Protein AF-A2D7V0-F1 (afdb_monomer_lite)

Organism: Trichomonas vaginalis (strain ATCC PRA-98 / G3) (NCBI:txid412133)

pLDDT: mean 81.86, std 10.96, range [39.97, 95.06]

Sequence (325 aa):
MSNLHPNWDDIDSNSREQLIQMLRELEVPYFASATMKELKLILQNRLDPTNKDIQRQVRLIFTESRYKKRTSISIKTIRILLIISIAIIGFFTFNYITRPLPYCTGSEKTGTCRPCPQLAKCSAYKAKCVSGYYLSDLGCYPTRYKKIFALANRGAKFVHRRDGDCLEHKDLLTIENFNILFPDVNTSIYSEFPKFNIKISNGTIKSTKPQVTYVCQVINAMERNPNIVGPIAIIILTILAYTIWKTQHEKDKAIARDLAKLAHKILATADKQIYIYDMKVQLRAKYRSIDRIWKTIVKYIENDSHVIVGVMGARHDTYWKWNHE

Secondary structure (DSSP, 8-state):
-------SS-GGG--HHHHHHHHHHTTPPP-TT--HHHHHHHHHHHH-TT-HHHHHHHHHHHHHHHHHHHHSS-HHHHHHHHHHHHHHHHHHHHHHHHSPPPBP-SS--BTTBBPPPTTEEEETTEEEEPTTEEEETTEEEEGGGHHHHHHHHHHHHHHHHHHT--SS-----BHHHHHHH-TT--THHHHH-GGG-EEEETTEEEESS----HHHHHHHHHHH-HHHHHHHHHHHHHHHHHHHHHHHHHHHHHHHHHHHHHHHHHHHH-SS-EEHHHHHHHHHTT-TTHHHHHHHHHHHHHTSTTEEEEEETTTTEEEEEE---

Structure (mmCIF, N/CA/C/O backbone):
data_AF-A2D7V0-F1
#
_entry.id   AF-A2D7V0-F1
#
loop_
_atom_site.group_PDB
_atom_site.id
_atom_site.type_symbol
_atom_site.label_atom_id
_atom_site.label_alt_id
_atom_site.label_comp_id
_atom_site.label_asym_id
_atom_site.label_entity_id
_atom_site.label_seq_id
_atom_site.pdbx_PDB_ins_code
_atom_site.Cartn_x
_atom_site.Cartn_y
_atom_site.Cartn_z
_atom_site.occupancy
_atom_site.B_iso_or_equiv
_atom_site.auth_seq_id
_atom_site.auth_comp_id
_atom_site.auth_asym_id
_atom_site.auth_atom_id
_atom_site.pdbx_PDB_model_num
ATOM 1 N N . MET A 1 1 ? -18.706 35.524 -52.826 1.00 39.97 1 MET A N 1
ATOM 2 C CA . MET A 1 1 ? -18.014 34.266 -53.173 1.00 39.97 1 MET A CA 1
ATOM 3 C C . MET A 1 1 ? -16.854 34.629 -54.082 1.00 39.97 1 MET A C 1
ATOM 5 O O . MET A 1 1 ? -17.041 34.756 -55.281 1.00 39.97 1 MET A O 1
ATOM 9 N N . SER A 1 2 ? -15.705 34.951 -53.495 1.00 41.44 2 SER A N 1
ATOM 10 C CA . SER A 1 2 ? -14.474 35.271 -54.223 1.00 41.44 2 SER A CA 1
ATOM 11 C C . SER A 1 2 ? -13.738 33.976 -54.563 1.00 41.44 2 SER A C 1
ATOM 13 O O . SER A 1 2 ? -13.706 33.065 -53.737 1.00 41.44 2 SER A O 1
ATOM 15 N N . ASN A 1 3 ? -13.195 33.905 -55.778 1.00 50.31 3 ASN A N 1
ATOM 16 C CA . ASN A 1 3 ? -12.532 32.744 -56.374 1.00 50.31 3 ASN A CA 1
ATOM 17 C C . ASN A 1 3 ? -11.624 31.990 -55.388 1.00 50.31 3 ASN A C 1
ATOM 19 O O . ASN A 1 3 ? -10.598 32.500 -54.953 1.00 50.31 3 ASN A O 1
ATOM 23 N N . LEU A 1 4 ? -12.016 30.754 -55.072 1.00 59.25 4 LEU A N 1
ATOM 24 C CA . LEU A 1 4 ? -11.323 29.822 -54.175 1.00 59.25 4 LEU A CA 1
ATOM 25 C C . LEU A 1 4 ? -10.329 28.926 -54.927 1.00 59.25 4 LEU A C 1
ATOM 27 O O . LEU A 1 4 ? -9.975 27.856 -54.443 1.00 59.25 4 LEU A O 1
ATOM 31 N N . HIS A 1 5 ? -9.889 29.330 -56.119 1.00 74.88 5 HIS A N 1
ATOM 32 C CA . HIS A 1 5 ? -8.877 28.568 -56.837 1.00 74.88 5 HIS A CA 1
ATOM 33 C C . HIS A 1 5 ? -7.498 28.854 -56.232 1.00 74.88 5 HIS A C 1
ATOM 35 O O . HIS A 1 5 ? -7.119 30.024 -56.140 1.00 74.88 5 HIS A O 1
ATOM 41 N N . PRO A 1 6 ? -6.772 27.822 -55.770 1.00 79.75 6 PRO A N 1
ATOM 42 C CA . PRO A 1 6 ? -5.414 27.994 -55.285 1.00 79.75 6 PRO A CA 1
ATOM 43 C C . PRO A 1 6 ? -4.481 28.399 -56.430 1.00 79.75 6 PRO A C 1
ATOM 45 O O . PRO A 1 6 ? -4.558 27.853 -57.532 1.00 79.75 6 PRO A O 1
ATOM 48 N N . ASN A 1 7 ? -3.594 29.352 -56.161 1.00 85.25 7 ASN A N 1
ATOM 49 C CA . ASN A 1 7 ? -2.559 29.777 -57.091 1.00 85.25 7 ASN A CA 1
ATOM 50 C C . ASN A 1 7 ? -1.353 28.830 -56.986 1.00 85.25 7 ASN A C 1
ATOM 52 O O . ASN A 1 7 ? -0.630 28.856 -55.990 1.00 85.25 7 ASN A O 1
ATOM 56 N N . TRP A 1 8 ? -1.146 27.982 -57.993 1.00 83.12 8 TRP A N 1
ATOM 57 C CA . TRP A 1 8 ? -0.051 27.005 -58.006 1.00 83.12 8 TRP A CA 1
ATOM 58 C C . TRP A 1 8 ? 1.317 27.623 -58.308 1.00 83.12 8 TRP A C 1
ATOM 60 O O . TRP A 1 8 ? 2.326 27.069 -57.875 1.00 83.12 8 TRP A O 1
ATOM 70 N N . ASP A 1 9 ? 1.345 28.778 -58.977 1.00 81.62 9 ASP A N 1
ATOM 71 C CA . ASP A 1 9 ? 2.582 29.456 -59.377 1.00 81.62 9 ASP A CA 1
ATOM 72 C C . ASP A 1 9 ? 3.175 30.296 -58.237 1.00 81.62 9 ASP A C 1
ATOM 74 O O . ASP A 1 9 ? 4.389 30.472 -58.150 1.00 81.62 9 ASP A O 1
ATOM 78 N N . ASP A 1 10 ? 2.327 30.776 -57.321 1.00 84.88 10 ASP A N 1
ATOM 79 C CA . ASP A 1 10 ? 2.742 31.520 -56.132 1.00 84.88 10 ASP A CA 1
ATOM 80 C C . ASP A 1 10 ? 2.097 30.944 -54.864 1.00 84.88 10 ASP A C 1
ATOM 82 O O . ASP A 1 10 ? 1.053 31.400 -54.382 1.00 84.88 10 ASP A O 1
ATOM 86 N N . ILE A 1 11 ? 2.775 29.947 -54.290 1.00 83.94 11 ILE A N 1
ATOM 87 C CA . ILE A 1 11 ? 2.409 29.294 -53.024 1.00 83.94 11 ILE A CA 1
ATOM 88 C C . ILE A 1 11 ? 2.283 30.323 -51.891 1.00 83.94 11 ILE A C 1
ATOM 90 O O . ILE A 1 11 ? 1.478 30.135 -50.971 1.00 83.94 11 ILE A O 1
ATOM 94 N N . ASP A 1 12 ? 3.056 31.412 -51.934 1.00 85.00 12 ASP A N 1
ATOM 95 C CA . ASP A 1 12 ? 3.120 32.367 -50.842 1.00 85.00 12 ASP A CA 1
ATOM 96 C C . ASP A 1 12 ? 1.885 33.262 -50.735 1.00 85.00 12 ASP A C 1
ATOM 98 O O . ASP A 1 12 ? 1.529 33.648 -49.614 1.00 85.00 12 ASP A O 1
ATOM 102 N N . SER A 1 13 ? 1.207 33.489 -51.860 1.00 86.44 13 SER A N 1
ATOM 103 C CA . SER A 1 13 ? -0.026 34.277 -51.974 1.00 86.44 13 SER A CA 1
ATOM 104 C C . SER A 1 13 ? -1.297 33.579 -51.457 1.00 86.44 13 SER A C 1
ATOM 106 O O . SER A 1 13 ? -2.313 34.239 -51.236 1.00 86.44 13 SER A O 1
ATOM 108 N N . ASN A 1 14 ? -1.257 32.260 -51.233 1.00 87.94 14 ASN A N 1
ATOM 109 C CA . ASN A 1 14 ? -2.440 31.468 -50.881 1.00 87.94 14 ASN A CA 1
ATOM 110 C C . ASN A 1 14 ? -2.848 31.584 -49.402 1.00 87.94 14 ASN A C 1
ATOM 112 O O . ASN A 1 14 ? -2.012 31.619 -48.491 1.00 87.94 14 ASN A O 1
ATOM 116 N N . SER A 1 15 ? -4.161 31.546 -49.150 1.00 88.94 15 SER A N 1
ATOM 117 C CA . SER A 1 15 ? -4.730 31.420 -47.807 1.00 88.94 15 SER A CA 1
ATOM 118 C C . SER A 1 15 ? -4.484 30.030 -47.208 1.00 88.94 15 SER A C 1
ATOM 120 O O . SER A 1 15 ? -4.119 29.068 -47.887 1.00 88.94 15 SER A O 1
ATOM 122 N N . ARG A 1 16 ? -4.732 29.890 -45.904 1.00 85.69 16 ARG A N 1
ATOM 123 C CA . ARG A 1 16 ? -4.568 28.615 -45.193 1.00 85.69 16 ARG A CA 1
ATOM 124 C C . ARG A 1 16 ? -5.496 27.543 -45.759 1.00 85.69 16 ARG A C 1
ATOM 126 O O . ARG A 1 16 ? -5.090 26.394 -45.903 1.00 85.69 16 ARG A O 1
ATOM 133 N N . GLU A 1 17 ? -6.732 27.919 -46.061 1.00 86.75 17 GLU A N 1
ATOM 134 C CA . GLU A 1 17 ? -7.757 27.045 -46.625 1.00 86.75 17 GLU A CA 1
ATOM 135 C C . GLU A 1 17 ? -7.356 26.575 -48.027 1.00 86.75 17 GLU A C 1
ATOM 137 O O . GLU A 1 17 ? -7.457 25.383 -48.314 1.00 86.75 17 GLU A O 1
ATOM 142 N N . GLN A 1 18 ? -6.812 27.479 -48.850 1.00 88.06 18 GLN A N 1
ATOM 143 C CA . GLN A 1 18 ? -6.286 27.158 -50.179 1.00 88.06 18 GLN A CA 1
ATOM 144 C C . GLN A 1 18 ? -5.091 26.198 -50.094 1.00 88.06 18 GLN A C 1
ATOM 146 O O . GLN A 1 18 ? -5.076 25.183 -50.781 1.00 88.06 18 GLN A O 1
ATOM 151 N N . LEU A 1 19 ? -4.138 26.428 -49.183 1.00 87.19 19 LEU A N 1
ATOM 152 C CA . LEU A 1 19 ? -2.998 25.522 -48.978 1.00 87.19 19 LEU A CA 1
ATOM 153 C C . LEU A 1 19 ? -3.426 24.129 -48.488 1.00 87.19 19 LEU A C 1
ATOM 155 O O . LEU A 1 19 ? -2.861 23.120 -48.907 1.00 87.19 19 LEU A O 1
ATOM 159 N N . ILE A 1 20 ? -4.433 24.049 -47.613 1.00 86.25 20 ILE A N 1
ATOM 160 C CA . ILE A 1 20 ? -5.013 22.771 -47.172 1.00 86.25 20 ILE A CA 1
ATOM 161 C C . ILE A 1 20 ? -5.682 22.047 -48.344 1.00 86.25 20 ILE A C 1
ATOM 163 O O . ILE A 1 20 ? -5.564 20.824 -48.447 1.00 86.25 20 ILE A O 1
ATOM 167 N N . GLN A 1 21 ? -6.371 22.781 -49.219 1.00 86.94 21 GLN A N 1
ATOM 168 C CA . GLN A 1 21 ? -6.983 22.222 -50.418 1.00 86.94 21 GLN A CA 1
ATOM 169 C C . GLN A 1 21 ? -5.922 21.685 -51.391 1.00 86.94 21 GLN A C 1
ATOM 171 O O . GLN A 1 21 ? -6.029 20.533 -51.800 1.00 86.94 21 GLN A O 1
ATOM 176 N N . MET A 1 22 ? -4.853 22.438 -51.664 1.00 85.50 22 MET A N 1
ATOM 177 C CA . MET A 1 22 ? -3.737 21.980 -52.508 1.00 85.50 22 MET A CA 1
ATOM 178 C C . MET A 1 22 ? -3.060 20.726 -51.940 1.00 85.50 22 MET A C 1
ATOM 180 O O . MET A 1 22 ? -2.786 19.773 -52.662 1.00 85.50 22 MET A O 1
ATOM 184 N N . LEU A 1 23 ? -2.827 20.678 -50.622 1.00 86.94 23 LEU A N 1
ATOM 185 C CA . LEU A 1 23 ? -2.271 19.492 -49.960 1.00 86.94 23 LEU A CA 1
ATOM 186 C C . LEU A 1 23 ? -3.187 18.273 -50.089 1.00 86.94 23 LEU A C 1
ATOM 188 O O . LEU A 1 23 ? -2.696 17.151 -50.194 1.00 86.94 23 LEU A O 1
ATOM 192 N N . ARG A 1 24 ? -4.506 18.484 -50.082 1.00 85.06 24 ARG A N 1
ATOM 193 C CA . ARG A 1 24 ? -5.495 17.424 -50.288 1.00 85.06 24 ARG A CA 1
ATOM 194 C C . ARG A 1 24 ? -5.488 16.920 -51.731 1.00 85.06 24 ARG A C 1
ATOM 196 O O . ARG A 1 24 ? -5.579 15.714 -51.924 1.00 85.06 24 ARG A O 1
ATOM 203 N N . GLU A 1 25 ? -5.360 17.821 -52.704 1.00 85.31 25 GLU A N 1
ATOM 204 C CA . GLU A 1 25 ? -5.217 17.485 -54.129 1.00 85.31 25 GLU A CA 1
ATOM 205 C C . GLU A 1 25 ? -3.912 16.711 -54.402 1.00 85.31 25 GLU A C 1
ATOM 207 O O . GLU A 1 25 ? -3.895 15.818 -55.240 1.00 85.31 25 GLU A O 1
ATOM 212 N N . LEU A 1 26 ? -2.853 16.961 -53.620 1.00 82.81 26 LEU A N 1
ATOM 213 C CA . LEU A 1 26 ? -1.591 16.201 -53.626 1.00 82.81 26 LEU A CA 1
ATOM 214 C C . LEU A 1 26 ? -1.595 14.949 -52.718 1.00 82.81 26 LEU A C 1
ATOM 216 O O . LEU A 1 26 ? -0.529 14.411 -52.404 1.00 82.81 26 LEU A O 1
ATOM 220 N N . GLU A 1 27 ? -2.764 14.514 -52.236 1.00 82.38 27 GLU A N 1
ATOM 221 C CA . GLU A 1 27 ? -2.951 13.344 -51.358 1.00 82.38 27 GLU A CA 1
ATOM 222 C C . GLU A 1 27 ? -2.082 13.344 -50.080 1.00 82.38 27 GLU A C 1
ATOM 224 O O . GLU A 1 27 ? -1.710 12.304 -49.523 1.00 82.38 27 GLU A O 1
ATOM 229 N N . VAL A 1 28 ? -1.741 14.526 -49.563 1.00 80.75 28 VAL A N 1
ATOM 230 C CA . VAL A 1 28 ? -0.962 14.662 -48.331 1.00 80.75 28 VAL A CA 1
ATOM 231 C C . VAL A 1 28 ? -1.878 14.486 -47.105 1.00 80.75 28 VAL A C 1
ATOM 233 O O . VAL A 1 28 ? -2.975 15.049 -47.067 1.00 80.75 28 VAL A O 1
ATOM 236 N N . PRO A 1 29 ? -1.453 13.741 -46.059 1.00 73.94 29 PRO A N 1
ATOM 237 C CA . PRO A 1 29 ? -2.239 13.572 -44.838 1.00 73.94 29 PRO A CA 1
ATOM 238 C C . PRO A 1 29 ? -2.656 14.906 -44.212 1.00 73.94 29 PRO A C 1
ATOM 240 O O . PRO A 1 29 ? -1.872 15.846 -44.150 1.00 73.94 29 PRO A O 1
ATOM 243 N N . TYR A 1 30 ? -3.879 14.976 -43.688 1.00 75.94 30 TYR A N 1
ATOM 244 C CA . TYR A 1 30 ? -4.429 16.211 -43.130 1.00 75.94 30 TYR A CA 1
ATOM 245 C C . TYR A 1 30 ? -3.730 16.655 -41.829 1.00 75.94 30 TYR A C 1
ATOM 247 O O . TYR A 1 30 ? -3.635 15.889 -40.863 1.00 75.94 30 TYR A O 1
ATOM 255 N N . PHE A 1 31 ? -3.318 17.927 -41.770 1.00 75.12 31 PHE A N 1
ATOM 256 C CA . PHE A 1 31 ? -2.629 18.537 -40.626 1.00 75.12 31 PHE A CA 1
ATOM 257 C C . PHE A 1 31 ? -3.433 19.675 -39.989 1.00 75.12 31 PHE A C 1
ATOM 259 O O . PHE A 1 31 ? -3.129 20.853 -40.169 1.00 75.12 31 PHE A O 1
ATOM 266 N N . ALA A 1 32 ? -4.434 19.324 -39.180 1.00 69.25 32 ALA A N 1
ATOM 267 C CA . ALA A 1 32 ? -5.330 20.296 -38.541 1.00 69.25 32 ALA A CA 1
ATOM 268 C C . ALA A 1 32 ? -4.596 21.417 -37.770 1.00 69.25 32 ALA A C 1
ATOM 270 O O . ALA A 1 32 ? -5.022 22.570 -37.775 1.00 69.25 32 ALA A O 1
ATOM 271 N N . SER A 1 33 ? -3.479 21.082 -37.117 1.00 76.06 33 SER A N 1
ATOM 272 C CA . SER A 1 33 ? -2.745 21.977 -36.216 1.00 76.06 33 SER A CA 1
ATOM 273 C C . SER A 1 33 ? -1.493 22.620 -36.820 1.00 76.06 33 SER A C 1
ATOM 275 O O . SER A 1 33 ? -0.768 23.277 -36.078 1.00 76.06 33 SER A O 1
ATOM 277 N N . ALA A 1 34 ? -1.191 22.403 -38.106 1.00 79.62 34 ALA A N 1
ATOM 278 C CA . ALA A 1 34 ? 0.024 22.950 -38.718 1.00 79.62 34 ALA A CA 1
ATOM 279 C C . ALA A 1 34 ? -0.073 24.473 -38.900 1.00 79.62 34 ALA A C 1
ATOM 281 O O . ALA A 1 34 ? -1.156 25.007 -39.143 1.00 79.62 34 ALA A O 1
ATOM 282 N N . THR A 1 35 ? 1.031 25.199 -38.767 1.00 86.88 35 THR A N 1
ATOM 283 C CA . THR A 1 35 ? 1.084 26.648 -39.035 1.00 86.88 35 THR A CA 1
ATOM 284 C C . THR A 1 35 ? 1.117 26.934 -40.542 1.00 86.88 35 THR A C 1
ATOM 286 O O . THR A 1 35 ? 1.418 26.050 -41.339 1.00 86.88 35 THR A O 1
ATOM 289 N N . MET A 1 36 ? 0.824 28.173 -40.962 1.00 85.12 36 MET A N 1
ATOM 290 C CA . MET A 1 36 ? 0.868 28.559 -42.386 1.00 85.12 36 MET A CA 1
ATOM 291 C C . MET A 1 36 ? 2.231 28.238 -43.023 1.00 85.12 36 MET A C 1
ATOM 293 O O . MET A 1 36 ? 2.303 27.693 -44.118 1.00 85.12 36 MET A O 1
ATOM 297 N N . LYS A 1 37 ? 3.316 28.517 -42.291 1.00 86.06 37 LYS A N 1
ATOM 298 C CA . LYS A 1 37 ? 4.694 28.244 -42.714 1.00 86.06 37 LYS A CA 1
ATOM 299 C C . LYS A 1 37 ? 4.964 26.746 -42.878 1.00 86.06 37 LYS A C 1
ATOM 301 O O . LYS A 1 37 ? 5.607 26.342 -43.838 1.00 86.06 37 LYS A O 1
ATOM 306 N N . GLU A 1 38 ? 4.454 25.923 -41.963 1.00 85.69 38 GLU A N 1
ATOM 307 C CA . GLU A 1 38 ? 4.585 24.463 -42.039 1.00 85.69 38 GLU A CA 1
ATOM 308 C C . GLU A 1 38 ? 3.818 23.888 -43.233 1.00 85.69 38 GLU A C 1
ATOM 310 O O . GLU A 1 38 ? 4.350 23.032 -43.933 1.00 85.69 38 GLU A O 1
ATOM 315 N N . LEU A 1 39 ? 2.605 24.383 -43.507 1.00 87.12 39 LEU A N 1
ATOM 316 C CA . LEU A 1 39 ? 1.815 23.961 -44.669 1.00 87.12 39 LEU A CA 1
ATOM 317 C C . LEU A 1 39 ? 2.535 24.286 -45.985 1.00 87.12 39 LEU A C 1
ATOM 319 O O . LEU A 1 39 ? 2.637 23.414 -46.846 1.00 87.12 39 LEU A O 1
ATOM 323 N N . LYS A 1 40 ? 3.100 25.496 -46.108 1.00 88.75 40 LYS A N 1
ATOM 324 C CA . LYS A 1 40 ? 3.900 25.908 -47.273 1.00 88.75 40 LYS A CA 1
ATOM 325 C C . LYS A 1 40 ? 5.143 25.038 -47.457 1.00 88.75 40 LYS A C 1
ATOM 327 O O . LYS A 1 40 ? 5.379 24.554 -48.556 1.00 88.75 40 LYS A O 1
ATOM 332 N N . LEU A 1 41 ? 5.884 24.764 -46.380 1.00 86.25 41 LEU A N 1
ATOM 333 C CA . LEU A 1 41 ? 7.063 23.888 -46.415 1.00 86.25 41 LEU A CA 1
ATOM 334 C C . LEU A 1 41 ? 6.718 22.457 -46.848 1.00 86.25 41 LEU A C 1
ATOM 336 O O . LEU A 1 41 ? 7.453 21.852 -47.625 1.00 86.25 41 LEU A O 1
ATOM 340 N N . ILE A 1 42 ? 5.596 21.909 -46.369 1.00 85.06 42 ILE A N 1
ATOM 341 C CA . ILE A 1 42 ? 5.124 20.577 -46.774 1.00 85.06 42 ILE A CA 1
ATOM 342 C C . ILE A 1 42 ? 4.756 20.564 -48.263 1.00 85.06 42 ILE A C 1
ATOM 344 O O . ILE A 1 42 ? 5.088 19.600 -48.954 1.00 85.06 42 ILE A O 1
ATOM 348 N N . LEU A 1 43 ? 4.102 21.621 -48.752 1.00 85.94 43 LEU A N 1
ATOM 349 C CA . LEU A 1 43 ? 3.713 21.757 -50.155 1.00 85.94 43 LEU A CA 1
ATOM 350 C C . LEU A 1 43 ? 4.942 21.908 -51.070 1.00 85.94 43 LEU A C 1
ATOM 352 O O . LEU A 1 43 ? 5.076 21.171 -52.043 1.00 85.94 43 LEU A O 1
ATOM 356 N N . GLN A 1 44 ? 5.883 22.784 -50.708 1.00 86.12 44 GLN A N 1
ATOM 357 C CA . GLN A 1 44 ? 7.145 22.996 -51.427 1.00 86.12 44 GLN A CA 1
ATOM 358 C C . GLN A 1 44 ? 7.965 21.707 -51.522 1.00 86.12 44 GLN A C 1
ATOM 360 O O . GLN A 1 44 ? 8.449 21.367 -52.593 1.00 86.12 44 GLN A O 1
ATOM 365 N N . ASN A 1 45 ? 8.038 20.925 -50.440 1.00 85.25 45 ASN A N 1
ATOM 366 C CA . ASN A 1 45 ? 8.715 19.626 -50.450 1.00 85.25 45 ASN A CA 1
ATOM 367 C C . ASN A 1 45 ? 8.071 18.592 -51.385 1.00 85.25 45 ASN A C 1
ATOM 369 O O . ASN A 1 45 ? 8.706 17.607 -51.758 1.00 85.25 45 ASN A O 1
ATOM 373 N N . ARG A 1 46 ? 6.772 18.728 -51.667 1.00 84.06 46 ARG A N 1
ATOM 374 C CA . ARG A 1 46 ? 6.060 17.826 -52.578 1.00 84.06 46 ARG A CA 1
ATOM 375 C C . ARG A 1 46 ? 6.227 18.230 -54.033 1.00 84.06 46 ARG A C 1
ATOM 377 O O . ARG A 1 46 ? 6.317 17.337 -54.867 1.00 84.06 46 ARG A O 1
ATOM 384 N N . LEU A 1 47 ? 6.271 19.530 -54.303 1.00 83.19 47 LEU A N 1
ATOM 385 C CA . LEU A 1 47 ? 6.463 20.077 -55.643 1.00 83.19 47 LEU A CA 1
ATOM 386 C C . LEU A 1 47 ? 7.926 19.980 -56.098 1.00 83.19 47 LEU A C 1
ATOM 388 O O . LEU A 1 47 ? 8.174 19.660 -57.254 1.00 83.19 47 LEU A O 1
ATOM 392 N N . ASP A 1 48 ? 8.881 20.162 -55.182 1.00 79.75 48 ASP A N 1
ATOM 393 C CA . ASP A 1 48 ? 10.310 19.960 -55.432 1.00 79.75 48 ASP A CA 1
ATOM 394 C C . ASP A 1 48 ? 10.951 19.083 -54.335 1.00 79.75 48 ASP A C 1
ATOM 396 O O . ASP A 1 48 ? 11.451 19.581 -53.319 1.00 79.75 48 ASP A O 1
ATOM 400 N N . PRO A 1 49 ? 10.953 17.749 -54.514 1.00 75.62 49 PRO A N 1
ATOM 401 C CA . PRO A 1 49 ? 11.501 16.817 -53.532 1.00 75.62 49 PRO A CA 1
ATOM 402 C C . PRO A 1 49 ? 13.038 16.763 -53.522 1.00 75.62 49 PRO A C 1
ATOM 404 O O . PRO A 1 49 ? 13.608 16.035 -52.705 1.00 75.62 49 PRO A O 1
ATOM 407 N N . THR A 1 50 ? 13.719 17.482 -54.422 1.00 79.06 50 THR A N 1
ATOM 408 C CA . THR A 1 50 ? 15.185 17.428 -54.562 1.00 79.06 50 THR A CA 1
ATOM 409 C C . THR A 1 50 ? 15.912 18.299 -53.535 1.00 79.06 50 THR A C 1
ATOM 411 O O . THR A 1 50 ? 17.083 18.060 -53.222 1.00 79.06 50 THR A O 1
ATOM 414 N N . ASN A 1 51 ? 15.206 19.256 -52.924 1.00 81.50 51 ASN A N 1
ATOM 415 C CA . ASN A 1 51 ? 15.756 20.133 -51.900 1.00 81.50 51 ASN A CA 1
ATOM 416 C C . ASN A 1 51 ? 15.875 19.424 -50.532 1.00 81.50 51 ASN A C 1
ATOM 418 O O . ASN A 1 51 ? 14.913 19.299 -49.764 1.00 81.50 51 ASN A O 1
ATOM 422 N N . LYS A 1 52 ? 17.097 18.988 -50.199 1.00 76.88 52 LYS A N 1
ATOM 423 C CA . LYS A 1 52 ? 17.415 18.248 -48.961 1.00 76.88 52 LYS A CA 1
ATOM 424 C C . LYS A 1 52 ? 17.093 19.024 -47.672 1.00 76.88 52 LYS A C 1
ATOM 426 O O . LYS A 1 52 ? 16.720 18.403 -46.672 1.00 76.88 52 LYS A O 1
ATOM 431 N N . ASP A 1 53 ? 17.186 20.353 -47.679 1.00 77.19 53 ASP A N 1
ATOM 432 C CA . ASP A 1 53 ? 16.931 21.183 -46.493 1.00 77.19 53 ASP A CA 1
ATOM 433 C C . ASP A 1 53 ? 15.439 21.299 -46.183 1.00 77.19 53 ASP A C 1
ATOM 435 O O . ASP A 1 53 ? 15.021 21.154 -45.027 1.00 77.19 53 ASP A O 1
ATOM 439 N N . ILE A 1 54 ? 14.621 21.477 -47.221 1.00 80.06 54 ILE A N 1
ATOM 440 C CA . ILE A 1 54 ? 13.159 21.477 -47.107 1.00 80.06 54 ILE A CA 1
ATOM 441 C C . ILE A 1 54 ? 12.676 20.091 -46.647 1.00 80.06 54 ILE A C 1
ATOM 443 O O . ILE A 1 54 ? 11.874 19.981 -45.713 1.00 80.06 54 ILE A O 1
ATOM 447 N N . GLN A 1 55 ? 13.252 19.019 -47.199 1.00 77.50 55 GLN A N 1
ATOM 448 C CA . GLN A 1 55 ? 12.928 17.646 -46.811 1.00 77.50 55 GLN A CA 1
ATOM 449 C C . GLN A 1 55 ? 13.223 17.366 -45.332 1.00 77.50 55 GLN A C 1
ATOM 451 O O . GLN A 1 55 ? 12.431 16.715 -44.639 1.00 77.50 55 GLN A O 1
ATOM 456 N N . ARG A 1 56 ? 14.341 17.885 -44.811 1.00 78.31 56 ARG A N 1
ATOM 457 C CA . ARG A 1 56 ? 14.704 17.764 -43.394 1.00 78.31 56 ARG A CA 1
ATOM 458 C C . ARG A 1 56 ? 13.705 18.482 -42.486 1.00 78.31 56 ARG A C 1
ATOM 460 O O . ARG A 1 56 ? 13.294 17.909 -41.474 1.00 78.31 56 ARG A O 1
ATOM 467 N N . GLN A 1 57 ? 13.291 19.696 -42.845 1.00 80.75 57 GLN A N 1
ATOM 468 C CA . GLN A 1 57 ? 12.314 20.470 -42.070 1.00 80.75 57 GLN A CA 1
ATOM 469 C C . GLN A 1 57 ? 10.940 19.790 -42.050 1.00 80.75 57 GLN A C 1
ATOM 471 O O . GLN A 1 57 ? 10.323 19.667 -40.991 1.00 80.75 57 GLN A O 1
ATOM 476 N N . VAL A 1 58 ? 10.497 19.240 -43.181 1.00 81.06 58 VAL A N 1
ATOM 477 C CA . VAL A 1 58 ? 9.230 18.502 -43.263 1.00 81.06 58 VAL A CA 1
ATOM 478 C C . VAL A 1 58 ? 9.253 17.229 -42.415 1.00 81.06 58 VAL A C 1
ATOM 480 O O . VAL A 1 58 ? 8.299 16.975 -41.674 1.00 81.06 58 VAL A O 1
ATOM 483 N N . ARG A 1 59 ? 10.351 16.455 -42.418 1.00 79.81 59 ARG A N 1
ATOM 484 C CA . ARG A 1 59 ? 10.491 15.278 -41.533 1.00 79.81 59 ARG A CA 1
ATOM 485 C C . ARG A 1 59 ? 10.320 15.646 -40.055 1.00 79.81 59 ARG A C 1
ATOM 487 O O . ARG A 1 59 ? 9.647 14.909 -39.331 1.00 79.81 59 ARG A O 1
ATOM 494 N N . LEU A 1 60 ? 10.865 16.786 -39.619 1.00 79.56 60 LEU A N 1
ATOM 495 C CA . LEU A 1 60 ? 10.706 17.272 -38.243 1.00 79.56 60 LEU A CA 1
ATOM 496 C C . LEU A 1 60 ? 9.232 17.552 -37.909 1.00 79.56 60 LEU A C 1
ATOM 498 O O . LEU A 1 60 ? 8.730 17.033 -36.908 1.00 79.56 60 LEU A O 1
ATOM 502 N N . ILE A 1 61 ? 8.506 18.239 -38.796 1.00 78.44 61 ILE A N 1
ATOM 503 C CA . ILE A 1 61 ? 7.070 18.540 -38.634 1.00 78.44 61 ILE A CA 1
ATOM 504 C C . ILE A 1 61 ? 6.235 17.248 -38.497 1.00 78.44 61 ILE A C 1
ATOM 506 O O . ILE A 1 61 ? 5.372 17.123 -37.617 1.00 78.44 61 ILE A O 1
ATOM 510 N N . PHE A 1 62 ? 6.519 16.226 -39.311 1.00 72.12 62 PHE A N 1
ATOM 511 C CA . PHE A 1 62 ? 5.855 14.920 -39.206 1.00 72.12 62 PHE A CA 1
ATOM 512 C C . PHE A 1 62 ? 6.169 14.192 -37.888 1.00 72.12 62 PHE A C 1
ATOM 514 O O . PHE A 1 62 ? 5.285 13.549 -37.310 1.00 72.12 62 PHE A O 1
ATOM 521 N N . THR A 1 63 ? 7.405 14.281 -37.387 1.00 68.88 63 THR A N 1
ATOM 522 C CA . THR A 1 63 ? 7.775 13.652 -36.108 1.00 68.88 63 THR A CA 1
ATOM 523 C C . THR A 1 63 ? 7.137 14.341 -34.903 1.00 68.88 63 THR A C 1
ATOM 525 O O . THR A 1 63 ? 6.625 13.654 -34.014 1.00 68.88 63 THR A O 1
ATOM 528 N N . GLU A 1 64 ? 7.083 15.674 -34.888 1.00 69.38 64 GLU A N 1
ATOM 529 C CA . GLU A 1 64 ? 6.474 16.437 -33.795 1.00 69.38 64 GLU A CA 1
ATOM 530 C C . GLU A 1 64 ? 4.948 16.294 -33.761 1.00 69.38 64 GLU A C 1
ATOM 532 O O . GLU A 1 64 ? 4.368 16.089 -32.689 1.00 69.38 64 GLU A O 1
ATOM 537 N N . SER A 1 65 ? 4.284 16.310 -34.923 1.00 62.06 65 SER A N 1
ATOM 538 C CA . SER A 1 65 ? 2.828 16.123 -35.006 1.00 62.06 65 SER A CA 1
ATOM 539 C C . SER A 1 65 ? 2.390 14.727 -34.537 1.00 62.06 65 SER A C 1
ATOM 541 O O . SER A 1 65 ? 1.425 14.603 -33.773 1.00 62.06 65 SER A O 1
ATOM 543 N N . ARG A 1 66 ? 3.137 13.667 -34.890 1.00 56.50 66 ARG A N 1
ATOM 544 C CA . ARG A 1 66 ? 2.898 12.305 -34.369 1.00 56.50 66 ARG A CA 1
ATOM 545 C C . ARG A 1 66 ? 3.163 12.199 -32.866 1.00 56.50 66 ARG A C 1
ATOM 547 O O . ARG A 1 66 ? 2.448 11.463 -32.184 1.00 56.50 66 ARG A O 1
ATOM 554 N N . TYR A 1 67 ? 4.149 12.925 -32.336 1.00 52.62 67 TYR A N 1
ATOM 555 C CA . TYR A 1 67 ? 4.442 12.947 -30.901 1.00 52.62 67 TYR A CA 1
ATOM 556 C C . TYR A 1 67 ? 3.336 13.650 -30.097 1.00 52.62 67 TYR A C 1
ATOM 558 O O . TYR A 1 67 ? 2.861 13.089 -29.109 1.00 52.62 67 TYR A O 1
ATOM 566 N N . LYS A 1 68 ? 2.847 14.812 -30.557 1.00 51.50 68 LYS A N 1
ATOM 567 C CA . LYS A 1 68 ? 1.713 15.533 -29.940 1.00 51.50 68 LYS A CA 1
ATOM 568 C C . LYS A 1 68 ? 0.415 14.719 -29.948 1.00 51.50 68 LYS A C 1
ATOM 570 O O . LYS A 1 68 ? -0.308 14.714 -28.955 1.00 51.50 68 LYS A O 1
ATOM 575 N N . LYS A 1 69 ? 0.134 13.973 -31.024 1.00 49.00 69 LYS A N 1
ATOM 576 C CA . LYS A 1 69 ? -1.080 13.139 -31.123 1.00 49.00 69 LYS A CA 1
ATOM 577 C C . LYS A 1 69 ? -1.051 11.913 -30.195 1.00 49.00 69 LYS A C 1
ATOM 579 O O . LYS A 1 69 ? -2.102 11.390 -29.845 1.00 49.00 69 LYS A O 1
ATOM 584 N N . ARG A 1 70 ? 0.136 11.460 -29.765 1.00 48.47 70 ARG A N 1
ATOM 585 C CA . ARG A 1 70 ? 0.301 10.294 -28.873 1.00 48.47 70 ARG A CA 1
ATOM 586 C C . ARG A 1 70 ? 0.333 10.655 -27.383 1.00 48.47 70 ARG A C 1
ATOM 588 O O . ARG A 1 70 ? 0.218 9.760 -26.552 1.00 48.47 70 ARG A O 1
ATOM 595 N N . THR A 1 71 ? 0.498 11.933 -27.036 1.00 48.31 71 THR A N 1
ATOM 596 C CA . THR A 1 71 ? 0.677 12.397 -25.649 1.00 48.31 71 THR A CA 1
ATOM 597 C C . THR A 1 71 ? -0.555 13.066 -25.031 1.00 48.31 71 THR A C 1
ATOM 599 O O . THR A 1 71 ? -0.580 13.230 -23.812 1.00 48.31 71 THR A O 1
ATOM 602 N N . SER A 1 72 ? -1.596 13.405 -25.805 1.00 47.62 72 SER A N 1
ATOM 603 C CA . SER A 1 72 ? -2.715 14.227 -25.306 1.00 47.62 72 SER A CA 1
ATOM 604 C C . SER A 1 72 ? -3.837 13.477 -24.574 1.00 47.62 72 SER A C 1
ATOM 606 O O . SER A 1 72 ? -4.563 14.101 -23.808 1.00 47.62 72 SER A O 1
ATOM 608 N N . ILE A 1 73 ? -3.961 12.152 -24.706 1.00 50.09 73 ILE A N 1
ATOM 609 C CA . ILE A 1 73 ? -4.896 11.350 -23.891 1.00 50.09 73 ILE A CA 1
ATOM 610 C C . ILE A 1 73 ? -4.059 10.397 -23.046 1.00 50.09 73 ILE A C 1
ATOM 612 O O . ILE A 1 73 ? -3.870 9.214 -23.323 1.00 50.09 73 ILE A O 1
ATOM 616 N N . SER A 1 74 ? -3.417 11.002 -22.052 1.00 55.03 74 SER A N 1
ATOM 617 C CA . SER A 1 74 ? -2.437 10.361 -21.195 1.00 55.03 74 SER A CA 1
ATOM 618 C C . SER A 1 74 ? -3.101 9.268 -20.362 1.00 55.03 74 SER A C 1
ATOM 620 O O . SER A 1 74 ? -3.934 9.546 -19.512 1.00 55.03 74 SER A O 1
ATOM 622 N N . ILE A 1 75 ? -2.650 8.023 -20.507 1.00 56.66 75 ILE A N 1
ATOM 623 C CA . ILE A 1 75 ? -2.966 6.890 -19.613 1.00 56.66 75 ILE A CA 1
ATOM 624 C C . ILE A 1 75 ? -2.811 7.269 -18.117 1.00 56.66 75 ILE A C 1
ATOM 626 O O . ILE A 1 75 ? -3.402 6.633 -17.243 1.00 56.66 75 ILE A O 1
ATOM 630 N N . LYS A 1 76 ? -2.054 8.333 -17.800 1.00 58.59 76 LYS A N 1
ATOM 631 C CA . LYS A 1 76 ? -1.955 8.908 -16.454 1.00 58.59 76 LYS A CA 1
ATOM 632 C C . LYS A 1 76 ? -3.267 9.517 -15.944 1.00 58.59 76 LYS A C 1
ATOM 634 O O . LYS A 1 76 ? -3.557 9.315 -14.772 1.00 58.59 76 LYS A O 1
ATOM 639 N N . THR A 1 77 ? -4.067 10.206 -16.765 1.00 60.56 77 THR A N 1
ATOM 640 C CA . THR A 1 77 ? -5.340 10.793 -16.301 1.00 60.56 77 THR A CA 1
ATOM 641 C C . THR A 1 77 ? -6.348 9.709 -15.948 1.00 60.56 77 THR A C 1
ATOM 643 O O . THR A 1 77 ? -6.956 9.792 -14.890 1.00 60.56 77 THR A O 1
ATOM 646 N N . ILE A 1 78 ? -6.434 8.635 -16.742 1.00 65.31 78 ILE A N 1
ATOM 647 C CA . ILE A 1 78 ? -7.294 7.475 -16.447 1.00 65.31 78 ILE A CA 1
ATOM 648 C C . ILE A 1 78 ? -6.854 6.773 -15.153 1.00 65.31 78 ILE A C 1
ATOM 650 O O . ILE A 1 78 ? -7.692 6.451 -14.316 1.00 65.31 78 ILE A O 1
ATOM 654 N N . ARG A 1 79 ? -5.544 6.576 -14.937 1.00 68.50 79 ARG A N 1
ATOM 655 C CA . ARG A 1 79 ? -5.029 5.982 -13.687 1.00 68.50 79 ARG A CA 1
ATOM 656 C C . ARG A 1 79 ? -5.311 6.850 -12.461 1.00 68.50 79 ARG A C 1
ATOM 658 O O . ARG A 1 79 ? -5.677 6.312 -11.424 1.00 68.50 79 ARG A O 1
ATOM 665 N N . ILE A 1 80 ? -5.159 8.170 -12.579 1.00 73.75 80 ILE A N 1
ATOM 666 C CA . ILE A 1 80 ? -5.474 9.111 -11.496 1.00 73.75 80 ILE A CA 1
ATOM 667 C C . ILE A 1 80 ? -6.979 9.081 -11.191 1.00 73.75 80 ILE A C 1
ATOM 669 O O . ILE A 1 80 ? -7.354 8.965 -10.029 1.00 73.75 80 ILE A O 1
ATOM 673 N N . LEU A 1 81 ? -7.837 9.083 -12.217 1.00 74.06 81 LEU A N 1
ATOM 674 C CA . LEU A 1 81 ? -9.294 8.975 -12.059 1.00 74.06 81 LEU A CA 1
ATOM 675 C C . LEU A 1 81 ? -9.715 7.662 -11.388 1.00 74.06 81 LEU A C 1
ATOM 677 O O . LEU A 1 81 ? -10.602 7.666 -10.536 1.00 74.06 81 LEU A O 1
ATOM 681 N N . LEU A 1 82 ? -9.058 6.550 -11.727 1.00 73.56 82 LEU A N 1
ATOM 682 C CA . LEU A 1 82 ? -9.331 5.239 -11.138 1.00 73.56 82 LEU A CA 1
ATOM 683 C C . LEU A 1 82 ? -8.915 5.170 -9.658 1.00 73.56 82 LEU A C 1
ATOM 685 O O . LEU A 1 82 ? -9.658 4.661 -8.826 1.00 73.56 82 LEU A O 1
ATOM 689 N N . ILE A 1 83 ? -7.763 5.744 -9.300 1.00 75.94 83 ILE A N 1
ATOM 690 C CA . ILE A 1 83 ? -7.320 5.830 -7.898 1.00 75.94 83 ILE A CA 1
ATOM 691 C C . ILE A 1 83 ? -8.266 6.723 -7.084 1.00 75.94 83 ILE A C 1
ATOM 693 O O . ILE A 1 83 ? -8.663 6.350 -5.982 1.00 75.94 83 ILE A O 1
ATOM 697 N N . ILE A 1 84 ? -8.665 7.876 -7.632 1.00 76.00 84 ILE A N 1
ATOM 698 C CA . ILE A 1 84 ? -9.599 8.797 -6.970 1.00 76.00 84 ILE A CA 1
ATOM 699 C C . ILE A 1 84 ? -10.967 8.134 -6.773 1.00 76.00 84 ILE A C 1
ATOM 701 O O . ILE A 1 84 ? -11.532 8.224 -5.688 1.00 76.00 84 ILE A O 1
ATOM 705 N N . SER A 1 85 ? -11.489 7.427 -7.775 1.00 70.06 85 SER A N 1
ATOM 706 C CA . SER A 1 85 ? -12.778 6.733 -7.654 1.00 70.06 85 SER A CA 1
ATOM 707 C C . SER A 1 85 ? -12.733 5.589 -6.639 1.00 70.06 85 SER A C 1
ATOM 709 O O . SER A 1 85 ? -13.649 5.490 -5.828 1.00 70.06 85 SER A O 1
ATOM 711 N N . ILE A 1 86 ? -11.656 4.796 -6.585 1.00 79.06 86 ILE A N 1
ATOM 712 C CA . ILE A 1 86 ? -11.472 3.781 -5.531 1.00 79.06 86 ILE A CA 1
ATOM 713 C C . ILE A 1 86 ? -11.405 4.437 -4.145 1.00 79.06 86 ILE A C 1
ATOM 715 O O . ILE A 1 86 ? -12.040 3.948 -3.212 1.00 79.06 86 ILE A O 1
ATOM 719 N N . ALA A 1 87 ? -10.695 5.559 -4.001 1.00 75.69 87 ALA A N 1
ATOM 720 C CA . ALA A 1 87 ? -10.620 6.287 -2.735 1.00 75.69 87 ALA A CA 1
ATOM 721 C C . ALA A 1 87 ? -11.984 6.857 -2.308 1.00 75.69 87 ALA A C 1
ATOM 723 O O . ALA A 1 87 ? -12.348 6.760 -1.138 1.00 75.69 87 ALA A O 1
ATOM 724 N N . ILE A 1 88 ? -12.767 7.398 -3.248 1.00 75.81 88 ILE A N 1
ATOM 725 C CA . ILE A 1 88 ? -14.121 7.911 -3.001 1.00 75.81 88 ILE A CA 1
ATOM 726 C C . ILE A 1 88 ? -15.067 6.773 -2.609 1.00 75.81 88 ILE A C 1
ATOM 728 O O . ILE A 1 88 ? -15.761 6.877 -1.600 1.00 75.81 88 ILE A O 1
ATOM 732 N N . ILE A 1 89 ? -15.076 5.670 -3.362 1.00 76.56 89 ILE A N 1
ATOM 733 C CA . ILE A 1 89 ? -15.901 4.494 -3.054 1.00 76.56 89 ILE A CA 1
ATOM 734 C C . ILE A 1 89 ? -15.511 3.936 -1.687 1.00 76.56 89 ILE A C 1
ATOM 736 O O . ILE A 1 89 ? -16.395 3.681 -0.872 1.00 76.56 89 ILE A O 1
ATOM 740 N N . GLY A 1 90 ? -14.210 3.818 -1.406 1.00 79.00 90 GLY A N 1
ATOM 741 C CA . GLY A 1 90 ? -13.675 3.410 -0.109 1.00 79.00 90 GLY A CA 1
ATOM 742 C C . GLY A 1 90 ? -14.108 4.342 1.023 1.00 79.00 90 GLY A C 1
ATOM 743 O O . GLY A 1 90 ? -14.536 3.876 2.072 1.00 79.00 90 GLY A O 1
ATOM 744 N N . PHE A 1 91 ? -14.089 5.658 0.805 1.00 76.88 91 PHE A N 1
ATOM 745 C CA . PHE A 1 91 ? -14.564 6.645 1.776 1.00 76.88 91 PHE A CA 1
ATOM 746 C C . PHE A 1 91 ? -16.076 6.542 2.023 1.00 76.88 91 PHE A C 1
ATOM 748 O O . PHE A 1 91 ? -16.513 6.609 3.173 1.00 76.88 91 PHE A O 1
ATOM 755 N N . PHE A 1 92 ? -16.889 6.358 0.979 1.00 68.19 92 PHE A N 1
ATOM 756 C CA . PHE A 1 92 ? -18.338 6.194 1.124 1.00 68.19 92 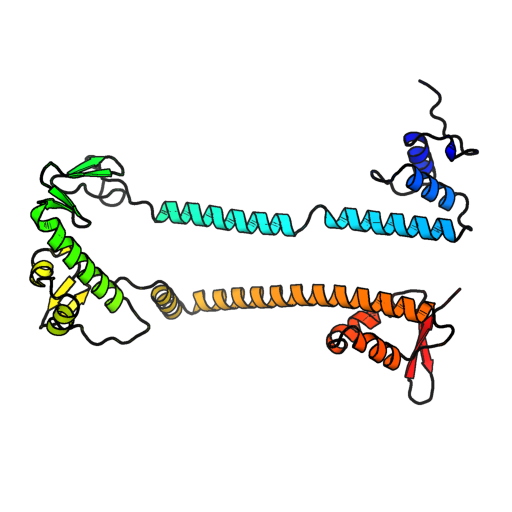PHE A CA 1
ATOM 757 C C . PHE A 1 92 ? -18.706 4.869 1.789 1.00 68.19 92 PHE A C 1
ATOM 759 O O . PHE A 1 92 ? -19.533 4.873 2.697 1.00 68.19 92 PHE A O 1
ATOM 766 N N . THR A 1 93 ? -18.070 3.759 1.409 1.00 71.81 93 THR A N 1
ATOM 767 C CA . THR A 1 93 ? -18.271 2.460 2.077 1.00 71.81 93 THR A CA 1
ATOM 768 C C . THR A 1 93 ? -17.793 2.502 3.521 1.00 71.81 93 THR A C 1
ATOM 770 O O . THR A 1 93 ? -18.525 2.067 4.405 1.00 71.81 93 THR A O 1
ATOM 773 N N . PHE A 1 94 ? -16.634 3.103 3.799 1.00 66.44 94 PHE A N 1
ATOM 774 C CA . PHE A 1 94 ? -16.153 3.294 5.165 1.00 66.44 94 PHE A CA 1
ATOM 775 C C . PHE A 1 94 ? -17.142 4.116 5.994 1.00 66.44 94 PHE A C 1
ATOM 777 O O . PHE A 1 94 ? -17.529 3.682 7.075 1.00 66.44 94 PHE A O 1
ATOM 784 N N . ASN A 1 95 ? -17.621 5.257 5.491 1.00 68.62 95 ASN A N 1
ATOM 785 C CA . ASN A 1 95 ? -18.626 6.059 6.195 1.00 68.62 95 ASN A CA 1
ATOM 786 C C . ASN A 1 95 ? -19.964 5.332 6.350 1.00 68.62 95 ASN A C 1
ATOM 788 O O . ASN A 1 95 ? -20.621 5.492 7.371 1.00 68.62 95 ASN A O 1
ATOM 792 N N . TYR A 1 96 ? -20.383 4.540 5.367 1.00 70.19 96 TYR A N 1
ATOM 793 C CA . TYR A 1 96 ? -21.619 3.768 5.447 1.00 70.19 96 TYR A CA 1
ATOM 794 C C . TYR A 1 96 ? -21.536 2.679 6.526 1.00 70.19 96 TYR A C 1
ATOM 796 O O . TYR A 1 96 ? -22.453 2.546 7.329 1.00 70.19 96 TYR A O 1
ATOM 804 N N . ILE A 1 97 ? -20.410 1.962 6.603 1.00 68.31 97 ILE A N 1
ATOM 805 C CA . ILE A 1 97 ? -20.187 0.876 7.570 1.00 68.31 97 ILE A CA 1
ATOM 806 C C . ILE A 1 97 ? -19.914 1.419 8.981 1.00 68.31 97 ILE A C 1
ATOM 808 O O . ILE A 1 97 ? -20.331 0.822 9.971 1.00 68.31 97 ILE A O 1
ATOM 812 N N . THR A 1 98 ? -19.211 2.549 9.098 1.00 66.38 98 THR A N 1
ATOM 813 C CA . THR A 1 98 ? -18.826 3.125 10.400 1.00 66.38 98 THR A CA 1
ATOM 814 C C . THR A 1 98 ? -19.859 4.080 10.985 1.00 66.38 98 THR A C 1
ATOM 816 O O . THR A 1 98 ? -19.761 4.424 12.168 1.00 66.38 98 THR A O 1
ATOM 819 N N . ARG A 1 99 ? -20.869 4.501 10.208 1.00 67.81 99 ARG A N 1
ATOM 820 C CA . ARG A 1 99 ? -21.952 5.338 10.729 1.00 67.81 99 ARG A CA 1
ATOM 821 C C . ARG A 1 99 ? -22.674 4.600 11.857 1.00 67.81 99 ARG A C 1
ATOM 823 O O . ARG A 1 99 ? -23.117 3.465 11.676 1.00 67.81 99 ARG A O 1
ATOM 830 N N . PRO A 1 100 ? -22.816 5.226 13.035 1.00 67.62 100 PRO A N 1
ATOM 831 C CA . PRO A 1 100 ? -23.563 4.613 14.112 1.00 67.62 100 PRO A CA 1
ATOM 832 C C . PRO A 1 100 ? -25.023 4.434 13.686 1.00 67.62 100 PRO A C 1
ATOM 834 O O . PRO A 1 100 ? -25.645 5.379 13.204 1.00 67.62 100 PRO A O 1
ATOM 837 N N . LEU A 1 101 ? -25.556 3.222 13.873 1.00 77.50 101 LEU A N 1
ATOM 838 C CA . LEU A 1 101 ? -26.982 2.939 13.693 1.00 77.50 101 LEU A CA 1
ATOM 839 C C . LEU A 1 101 ? -27.831 3.975 14.457 1.00 77.50 101 LEU A C 1
ATOM 841 O O . LEU A 1 101 ? -27.452 4.341 15.579 1.00 77.50 101 LEU A O 1
ATOM 845 N N . PRO A 1 102 ? -28.950 4.443 13.877 1.00 81.69 102 PRO A N 1
ATOM 846 C CA . PRO A 1 102 ? -29.814 5.416 14.529 1.00 81.69 102 PRO A CA 1
ATOM 847 C C . PRO A 1 102 ? -30.433 4.837 15.808 1.00 81.69 102 PRO A C 1
ATOM 849 O O . PRO A 1 102 ? -30.527 3.621 15.955 1.00 81.69 102 PRO A O 1
ATOM 852 N N . TYR A 1 103 ? -30.849 5.682 16.748 1.00 81.44 103 TYR A N 1
ATOM 853 C CA . TYR A 1 103 ? -31.597 5.254 17.928 1.00 81.44 103 TYR A CA 1
ATOM 854 C C . TYR A 1 103 ? -33.027 4.854 17.551 1.00 81.44 103 TYR A C 1
ATOM 856 O O . TYR A 1 103 ? -33.662 5.546 16.760 1.00 81.44 103 TYR A O 1
ATOM 864 N N . CYS A 1 104 ? -33.532 3.769 18.138 1.00 80.44 104 CYS A N 1
ATOM 865 C CA . CYS A 1 104 ? -34.880 3.269 17.886 1.00 80.44 104 CYS A CA 1
ATOM 866 C C . CYS A 1 104 ? -35.926 4.280 18.366 1.00 80.44 104 CYS A C 1
ATOM 868 O O . CYS A 1 104 ? -35.882 4.719 19.522 1.00 80.44 104 CYS A O 1
ATOM 870 N N . THR A 1 105 ? -36.891 4.605 17.507 1.00 69.56 105 THR A N 1
ATOM 871 C CA . THR A 1 105 ? -38.070 5.402 17.869 1.00 69.56 105 THR A CA 1
ATOM 872 C C . THR A 1 105 ? -39.309 4.511 17.824 1.00 69.56 105 THR A C 1
ATOM 874 O O . THR A 1 105 ? -39.822 4.218 16.751 1.00 69.56 105 THR A O 1
ATOM 877 N N . GLY A 1 106 ? -39.798 4.063 18.984 1.00 66.75 106 GLY A N 1
ATOM 878 C CA . GLY A 1 106 ? -41.001 3.223 19.078 1.00 66.75 106 GLY A CA 1
ATOM 879 C C . GLY A 1 106 ? -40.723 1.715 19.006 1.00 66.75 106 GLY A C 1
ATOM 880 O O . GLY A 1 106 ? -39.765 1.235 19.605 1.00 66.75 106 GLY A O 1
ATOM 881 N N . SER A 1 107 ? -41.588 0.964 18.312 1.00 55.22 107 SER A N 1
ATOM 882 C CA . SER A 1 107 ? -41.617 -0.512 18.262 1.00 55.22 107 SER A CA 1
ATOM 883 C C . SER A 1 107 ? -40.680 -1.142 17.216 1.00 55.22 107 SER A C 1
ATOM 885 O O . SER A 1 107 ? -40.928 -2.253 16.745 1.00 55.22 107 SER A O 1
ATOM 887 N N . GLU A 1 108 ? -39.633 -0.433 16.795 1.00 60.22 108 GLU A N 1
ATOM 888 C CA . GLU A 1 108 ? -38.666 -0.945 15.819 1.00 60.22 108 GLU A CA 1
ATOM 889 C C . GLU A 1 108 ? -37.861 -2.120 16.400 1.00 60.22 108 GLU A C 1
ATOM 891 O O . GLU A 1 108 ? -37.430 -2.098 17.556 1.00 60.22 108 GLU A O 1
ATOM 896 N N . LYS A 1 109 ? -37.668 -3.175 15.596 1.00 56.56 109 LYS A N 1
ATOM 897 C CA . LYS A 1 109 ? -36.961 -4.390 16.024 1.00 56.56 109 LYS A CA 1
ATOM 898 C C . LYS A 1 109 ? -35.484 -4.097 16.309 1.00 56.56 109 LYS A C 1
ATOM 900 O O . LYS A 1 109 ? -34.798 -3.425 15.540 1.00 56.56 109 LYS A O 1
ATOM 905 N N . THR A 1 110 ? -34.972 -4.688 17.385 1.00 55.31 110 THR A N 1
ATOM 906 C CA . THR A 1 110 ? -33.549 -4.706 17.738 1.00 55.31 110 THR A CA 1
ATOM 907 C C . THR A 1 110 ? -32.726 -5.314 16.595 1.00 55.31 110 THR A C 1
ATOM 909 O O . THR A 1 110 ? -32.818 -6.504 16.314 1.00 55.31 110 THR A O 1
ATOM 912 N N . GLY A 1 111 ? -31.934 -4.487 15.903 1.00 62.34 111 GLY A N 1
ATOM 913 C CA . GLY A 1 111 ? -31.086 -4.916 14.779 1.00 62.34 111 GLY A CA 1
ATOM 914 C C . GLY A 1 111 ? -30.851 -3.837 13.719 1.00 62.34 111 GLY A C 1
ATOM 915 O O . GLY A 1 111 ? -29.747 -3.730 13.195 1.00 62.34 111 GLY A O 1
ATOM 916 N N . THR A 1 112 ? -31.846 -2.987 13.458 1.00 70.88 112 THR A N 1
ATOM 917 C CA . THR A 1 112 ? -31.743 -1.845 12.522 1.00 70.88 112 THR A CA 1
ATOM 918 C C . THR A 1 112 ? -31.445 -0.519 13.224 1.00 70.88 112 THR A C 1
ATOM 920 O O . THR A 1 112 ? -31.039 0.452 12.588 1.00 70.88 112 THR A O 1
ATOM 923 N N . CYS A 1 113 ? -31.617 -0.483 14.544 1.00 74.25 113 CYS A N 1
ATOM 924 C CA . CYS A 1 113 ? -31.472 0.698 15.378 1.00 74.25 113 CYS A CA 1
ATOM 925 C C . CYS A 1 113 ? -30.872 0.337 16.751 1.00 74.25 113 CYS A C 1
ATOM 927 O O . CYS A 1 113 ? -30.857 -0.824 17.171 1.00 74.25 113 CYS A O 1
ATOM 929 N N . ARG A 1 114 ? -30.338 1.340 17.455 1.00 78.06 114 ARG A N 1
ATOM 930 C CA . ARG A 1 114 ? -29.788 1.231 18.812 1.00 78.06 114 ARG A CA 1
ATOM 931 C C . ARG A 1 114 ? -30.873 1.546 19.838 1.00 78.06 114 ARG A C 1
ATOM 933 O O . ARG A 1 114 ? -31.541 2.568 19.697 1.00 78.06 114 ARG A O 1
ATOM 940 N N . PRO A 1 115 ? -31.027 0.760 20.911 1.00 80.69 115 PRO A N 1
ATOM 941 C CA . PRO A 1 115 ? -31.965 1.114 21.968 1.00 80.69 115 PRO A CA 1
ATOM 942 C C . PRO A 1 115 ? -31.587 2.470 22.579 1.00 80.69 115 PRO A C 1
ATOM 944 O O . PRO A 1 115 ? -30.409 2.745 22.836 1.00 80.69 115 PRO A O 1
ATOM 947 N N . CYS A 1 116 ? -32.584 3.331 22.793 1.00 82.00 116 CYS A N 1
ATOM 948 C CA . CYS A 1 116 ? -32.361 4.612 23.454 1.00 82.00 116 CYS A CA 1
ATOM 949 C C . CYS A 1 116 ? -31.955 4.368 24.920 1.00 82.00 116 CYS A C 1
ATOM 951 O O . CYS A 1 116 ? -32.630 3.597 25.610 1.00 82.00 116 CYS A O 1
ATOM 953 N N . PRO A 1 117 ? -30.866 4.983 25.422 1.00 83.69 117 PRO A N 1
ATOM 954 C CA . PRO A 1 117 ? -30.476 4.827 26.815 1.00 83.69 117 PRO A CA 1
ATOM 955 C C . PRO A 1 117 ? -31.580 5.309 27.760 1.00 83.69 117 PRO A C 1
ATOM 957 O O . PRO A 1 117 ? -32.236 6.320 27.504 1.00 83.69 117 PRO A O 1
ATOM 960 N N . GLN A 1 118 ? -31.744 4.623 28.890 1.00 81.44 118 GLN A N 1
ATOM 961 C CA . GLN A 1 118 ? -32.620 5.102 29.958 1.00 81.44 118 GLN A CA 1
ATOM 962 C C . GLN A 1 118 ? -32.182 6.506 30.402 1.00 81.44 118 GLN A C 1
ATOM 964 O O . GLN A 1 118 ? -30.985 6.793 30.458 1.00 81.44 118 GLN A O 1
ATOM 969 N N . LEU A 1 119 ? -33.153 7.376 30.700 1.00 84.81 119 LEU A N 1
ATOM 970 C CA . LEU A 1 119 ? -32.935 8.786 31.066 1.00 84.81 119 LEU A CA 1
ATOM 971 C C . LEU A 1 119 ? -32.300 9.650 29.949 1.00 84.81 119 LEU A C 1
ATOM 973 O O . LEU A 1 119 ? -31.793 10.743 30.219 1.00 84.81 119 LEU A O 1
ATOM 977 N N . ALA A 1 120 ? -32.357 9.194 28.692 1.00 86.25 120 ALA A N 1
ATOM 978 C CA . ALA A 1 120 ? -32.009 9.977 27.509 1.00 86.25 120 ALA A CA 1
ATOM 979 C C . ALA A 1 120 ? -33.247 10.363 26.694 1.00 86.25 120 ALA A C 1
ATOM 981 O O . ALA A 1 120 ? -34.201 9.600 26.569 1.00 86.25 120 ALA A O 1
ATOM 982 N N . LYS A 1 121 ? -33.191 11.535 26.062 1.00 86.44 121 LYS A N 1
ATOM 983 C CA . LYS A 1 121 ? -34.025 11.882 24.912 1.00 86.44 121 LYS A CA 1
ATOM 984 C C . LYS A 1 121 ? -33.213 11.602 23.651 1.00 86.44 121 LYS A C 1
ATOM 986 O O . LYS A 1 121 ? -32.192 12.258 23.424 1.00 86.44 121 LYS A O 1
ATOM 991 N N . CYS A 1 122 ? -33.639 10.618 22.864 1.00 84.69 122 CYS A N 1
ATOM 992 C CA . CYS A 1 122 ? -32.995 10.262 21.603 1.00 84.69 122 CYS A CA 1
ATOM 993 C C . CYS A 1 122 ? -33.747 10.853 20.408 1.00 84.69 122 CYS A C 1
ATOM 995 O O . CYS A 1 122 ? -34.972 10.841 20.360 1.00 84.69 122 CYS A O 1
ATOM 997 N N . SER A 1 123 ? -32.994 11.343 19.432 1.00 79.25 123 SER A N 1
ATOM 998 C CA . SER A 1 123 ? -33.416 11.581 18.054 1.00 79.25 123 SER A CA 1
ATOM 999 C C . SER A 1 123 ? -32.491 10.784 17.136 1.00 79.25 123 SER A C 1
ATOM 1001 O O . SER A 1 123 ? -31.396 10.430 17.568 1.00 79.25 123 SER A O 1
ATOM 1003 N N . ALA A 1 124 ? -32.914 10.486 15.902 1.00 78.62 124 ALA A N 1
ATOM 1004 C CA . ALA A 1 124 ? -32.256 9.563 14.960 1.00 78.62 124 ALA A CA 1
ATOM 1005 C C . ALA A 1 124 ? -30.764 9.272 15.242 1.00 78.62 124 ALA A C 1
ATOM 1007 O O . ALA A 1 124 ? -30.432 8.155 15.604 1.00 78.62 124 ALA A O 1
ATOM 1008 N N . TYR A 1 125 ? -29.866 10.265 15.195 1.00 77.75 125 TYR A N 1
ATOM 1009 C CA . TYR A 1 125 ? -28.425 10.068 15.457 1.00 77.75 125 TYR A CA 1
ATOM 1010 C C . TYR A 1 125 ? -27.876 10.768 16.712 1.00 77.75 125 TYR A C 1
ATOM 1012 O O . TYR A 1 125 ? -26.661 10.859 16.885 1.00 77.75 125 TYR A O 1
ATOM 1020 N N . LYS A 1 126 ? -28.730 11.310 17.585 1.00 82.31 126 LYS A N 1
ATOM 1021 C CA . LYS A 1 126 ? -28.313 12.083 18.763 1.00 82.31 126 LYS A CA 1
ATOM 1022 C C . LYS A 1 126 ? -29.052 11.612 20.010 1.00 82.31 126 LYS A C 1
ATOM 1024 O O . LYS A 1 126 ? -30.271 11.536 20.021 1.00 82.31 126 LYS A O 1
ATOM 1029 N N . ALA A 1 127 ? -28.321 11.388 21.095 1.00 84.88 127 ALA A N 1
ATOM 1030 C CA . ALA A 1 127 ? -28.902 11.188 22.418 1.00 84.88 127 ALA A CA 1
ATOM 1031 C C . ALA A 1 127 ? -28.482 12.336 23.337 1.00 84.88 127 ALA A C 1
ATOM 1033 O O . ALA A 1 127 ? -27.314 12.725 23.365 1.00 84.88 127 ALA A O 1
ATOM 1034 N N . LYS A 1 128 ? -29.434 12.878 24.098 1.00 88.38 128 LYS A N 1
ATOM 1035 C CA . LYS A 1 128 ? -29.171 13.874 25.139 1.00 88.38 128 LYS A CA 1
ATOM 1036 C C . LYS A 1 128 ? -29.766 13.394 26.455 1.00 88.38 128 LYS A C 1
ATOM 1038 O O . LYS A 1 128 ? -30.969 13.162 26.537 1.00 88.38 128 LYS A O 1
ATOM 1043 N N . CYS A 1 129 ? -28.932 13.246 27.476 1.00 89.69 129 CYS A N 1
ATOM 1044 C CA . CYS A 1 129 ? -29.394 12.886 28.814 1.00 89.69 129 CYS A CA 1
ATOM 1045 C C . CYS A 1 129 ? -30.196 14.027 29.455 1.00 89.69 129 CYS A C 1
ATOM 1047 O O . CYS A 1 129 ? -30.025 15.198 29.101 1.00 89.69 129 CYS A O 1
ATOM 1049 N N . VAL A 1 130 ? -31.071 13.683 30.400 1.00 90.25 130 VAL A N 1
ATOM 1050 C CA . VAL A 1 130 ? -31.751 14.661 31.264 1.00 90.25 130 VAL A CA 1
ATOM 1051 C C . VAL A 1 130 ? -30.749 15.462 32.112 1.00 90.25 130 VAL A C 1
ATOM 1053 O O . VAL A 1 130 ? -29.598 15.060 32.285 1.00 90.25 130 VAL A O 1
ATOM 1056 N N . SER A 1 131 ? -31.172 16.623 32.626 1.00 90.12 131 SER A N 1
ATOM 1057 C CA . SER A 1 131 ? -30.310 17.490 33.444 1.00 90.12 131 SER A CA 1
ATOM 1058 C C . SER A 1 131 ? -29.751 16.741 34.661 1.00 90.12 131 SER A C 1
ATOM 1060 O O . SER A 1 131 ? -30.460 15.954 35.282 1.00 90.12 131 SER A O 1
ATOM 1062 N N . GLY A 1 132 ? -28.474 16.964 34.988 1.00 88.06 132 GLY A N 1
ATOM 1063 C CA . GLY A 1 132 ? -27.763 16.242 36.056 1.00 88.06 132 GLY A CA 1
ATOM 1064 C C . GLY A 1 132 ? -27.151 14.896 35.638 1.00 88.06 132 GLY A C 1
ATOM 1065 O O . GLY A 1 132 ? -26.517 14.236 36.464 1.00 88.06 132 GLY A O 1
ATOM 1066 N N . TYR A 1 133 ? -27.298 14.508 34.366 1.00 91.12 133 TYR A N 1
ATOM 1067 C CA . TYR A 1 133 ? -26.730 13.290 33.792 1.00 91.12 133 TYR A CA 1
ATOM 1068 C C . TYR A 1 133 ? -25.858 13.613 32.573 1.00 91.12 133 TYR A C 1
ATOM 1070 O O . TYR A 1 133 ? -26.105 14.571 31.840 1.00 91.12 133 TYR A O 1
ATOM 1078 N N . TYR A 1 134 ? -24.843 12.789 32.326 1.00 89.75 134 TYR A N 1
ATOM 1079 C CA . TYR A 1 134 ? -24.003 12.859 31.131 1.00 89.75 134 TYR A CA 1
ATOM 1080 C C . TYR A 1 134 ? -24.091 11.552 30.340 1.00 89.75 134 TYR A C 1
ATOM 1082 O O . TYR A 1 134 ? -24.350 10.486 30.903 1.00 89.75 134 TYR A O 1
ATOM 1090 N N . LEU A 1 135 ? -23.873 11.646 29.027 1.00 86.25 135 LEU A N 1
ATOM 1091 C CA . LEU A 1 135 ? -23.868 10.492 28.137 1.00 86.25 135 LEU A CA 1
ATOM 1092 C C . LEU A 1 135 ? -22.484 9.832 28.160 1.00 86.25 135 LEU A C 1
ATOM 1094 O O . LEU A 1 135 ? -21.487 10.465 27.815 1.00 86.25 135 LEU A O 1
ATOM 1098 N N . SER A 1 136 ? -22.444 8.569 28.567 1.00 83.88 136 SER A N 1
ATOM 1099 C CA . SER A 1 136 ? -21.305 7.658 28.446 1.00 83.88 136 SER A CA 1
ATOM 1100 C C . SER A 1 136 ? -21.593 6.614 27.363 1.00 83.88 136 SER A C 1
ATOM 1102 O O . SER A 1 136 ? -22.751 6.388 27.007 1.00 83.88 136 SER A O 1
ATOM 1104 N N . ASP A 1 137 ? -20.558 5.903 26.912 1.00 74.19 137 ASP A N 1
ATOM 1105 C CA . ASP A 1 137 ? -20.678 4.727 26.036 1.00 74.19 137 ASP A CA 1
ATOM 1106 C C . ASP A 1 137 ? -21.603 3.644 26.636 1.00 74.19 137 ASP A C 1
ATOM 1108 O O . ASP A 1 137 ? -22.170 2.824 25.917 1.00 74.19 137 ASP A O 1
ATOM 1112 N N . LEU A 1 138 ? -21.795 3.664 27.962 1.00 74.25 138 LEU A N 1
ATOM 1113 C CA . LEU A 1 138 ? -22.623 2.712 28.708 1.00 74.25 138 LEU A CA 1
ATOM 1114 C C . LEU A 1 138 ? -24.092 3.164 28.873 1.00 74.25 138 LEU A C 1
ATOM 1116 O O . LEU A 1 138 ? -24.947 2.347 29.236 1.00 74.25 138 LEU A O 1
ATOM 1120 N N . GLY A 1 139 ? -24.394 4.449 28.640 1.00 83.75 139 GLY A N 1
ATOM 1121 C CA . GLY A 1 139 ? -25.705 5.070 28.880 1.00 83.75 139 GLY A CA 1
ATOM 1122 C C . GLY A 1 139 ? -25.632 6.432 29.584 1.00 83.75 139 GLY A C 1
ATOM 1123 O O . GLY A 1 139 ? -24.567 7.043 29.664 1.00 83.75 139 GLY A O 1
ATOM 1124 N N . CYS A 1 140 ? -26.768 6.919 30.092 1.00 87.38 140 CYS A N 1
ATOM 1125 C CA . CYS A 1 140 ? -26.832 8.159 30.870 1.00 87.38 140 CYS A CA 1
ATOM 1126 C C . CYS A 1 140 ? -26.577 7.896 32.355 1.00 87.38 140 CYS A C 1
ATOM 1128 O O . CYS A 1 140 ? -27.272 7.088 32.966 1.00 87.38 140 CYS A O 1
ATOM 1130 N N . TYR A 1 141 ? -25.617 8.613 32.942 1.00 87.38 141 TYR A N 1
ATOM 1131 C CA . TYR A 1 141 ? -25.247 8.466 34.354 1.00 87.38 141 TYR A CA 1
ATOM 1132 C C . TYR A 1 141 ? -25.129 9.820 35.052 1.00 87.38 141 TYR A C 1
ATOM 1134 O O . TYR A 1 141 ? -24.836 10.813 34.383 1.00 87.38 141 TYR A O 1
ATOM 1142 N N . PRO A 1 142 ? -25.318 9.885 36.383 1.00 91.06 142 PRO A N 1
ATOM 1143 C CA . PRO A 1 142 ? -25.169 11.127 37.131 1.00 91.06 142 PRO A CA 1
ATOM 1144 C C . PRO A 1 142 ? -23.788 11.758 36.922 1.00 91.06 142 PRO A C 1
ATOM 1146 O O . PRO A 1 142 ? -22.772 11.056 36.924 1.00 91.06 142 PRO A O 1
ATOM 1149 N N . THR A 1 143 ? -23.725 13.086 36.794 1.00 89.25 143 THR A N 1
ATOM 1150 C CA . THR A 1 143 ? -22.485 13.817 36.459 1.00 89.25 143 THR A CA 1
ATOM 1151 C C . THR A 1 143 ? -21.329 13.547 37.430 1.00 89.25 143 THR A C 1
ATOM 1153 O O . THR A 1 143 ? -20.171 13.572 37.016 1.00 89.25 143 THR A O 1
ATOM 1156 N N . ARG A 1 144 ? -21.620 13.195 38.693 1.00 88.81 144 ARG A N 1
ATOM 1157 C CA . ARG A 1 144 ? -20.612 12.801 39.697 1.00 88.81 144 ARG A CA 1
ATOM 1158 C C . ARG A 1 144 ? -19.744 11.610 39.265 1.00 88.81 144 ARG A C 1
ATOM 1160 O O . ARG A 1 144 ? -18.573 11.549 39.618 1.00 88.81 144 ARG A O 1
ATOM 1167 N N . TYR A 1 145 ? -20.281 10.698 38.449 1.00 87.81 145 TYR A N 1
ATOM 1168 C CA . TYR A 1 145 ? -19.550 9.522 37.960 1.00 87.81 145 TYR A CA 1
ATOM 1169 C C . TYR A 1 145 ? -18.693 9.806 36.723 1.00 87.81 145 TYR A C 1
ATOM 1171 O O . TYR A 1 145 ? -17.945 8.932 36.294 1.00 87.81 145 TYR A O 1
ATOM 1179 N N . LYS A 1 146 ? -18.765 11.011 36.139 1.00 88.56 146 LYS A N 1
ATOM 1180 C CA . LYS A 1 146 ? -18.087 11.342 34.876 1.00 88.56 146 LYS A CA 1
ATOM 1181 C C . LYS A 1 146 ? -16.581 11.099 34.929 1.00 88.56 146 LYS A C 1
ATOM 1183 O O . LYS A 1 146 ? -16.033 10.472 34.026 1.00 88.56 146 LYS A O 1
ATOM 1188 N N . LYS A 1 147 ? -15.914 11.566 35.990 1.00 89.88 147 LYS A N 1
ATOM 1189 C CA . LYS A 1 147 ? -14.463 11.387 36.163 1.00 89.88 147 LYS A CA 1
ATOM 1190 C C . LYS A 1 147 ? -14.106 9.911 36.355 1.00 89.88 147 LYS A C 1
ATOM 1192 O O . LYS A 1 147 ? -13.205 9.410 35.691 1.00 89.88 147 LYS A O 1
ATOM 1197 N N . ILE A 1 148 ? -14.860 9.215 37.204 1.00 89.44 148 ILE A N 1
ATOM 1198 C CA . ILE A 1 148 ? -14.627 7.807 37.540 1.00 89.44 148 ILE A CA 1
ATOM 1199 C C . ILE A 1 148 ? -14.779 6.925 36.291 1.00 89.44 148 ILE A C 1
ATOM 1201 O O . ILE A 1 148 ? -13.902 6.126 35.980 1.00 89.44 148 ILE A O 1
ATOM 1205 N N . PHE A 1 149 ? -15.850 7.112 35.518 1.00 90.88 149 PHE A N 1
ATOM 1206 C CA . PHE A 1 149 ? -16.093 6.328 34.305 1.00 90.88 149 PHE A CA 1
ATOM 1207 C C . PHE A 1 149 ? -15.091 6.648 33.200 1.00 90.88 149 PHE A C 1
ATOM 1209 O O . PHE A 1 149 ? -14.736 5.756 32.439 1.00 90.88 149 PHE A O 1
ATOM 1216 N N . ALA A 1 150 ? -14.613 7.893 33.100 1.00 89.50 150 ALA A N 1
ATOM 1217 C CA . ALA A 1 150 ? -13.558 8.239 32.152 1.00 89.50 150 ALA A CA 1
ATOM 1218 C C . ALA A 1 150 ? -12.253 7.482 32.460 1.00 89.50 150 ALA A C 1
ATOM 1220 O O . ALA A 1 150 ? -11.621 6.955 31.542 1.00 89.50 150 ALA A O 1
ATOM 1221 N N . LEU A 1 151 ? -11.886 7.382 33.742 1.00 91.06 151 LEU A N 1
ATOM 1222 C CA . LEU A 1 151 ? -10.719 6.623 34.196 1.00 91.06 151 LEU A CA 1
ATOM 1223 C C . LEU A 1 151 ? -10.909 5.114 33.977 1.00 91.06 151 LEU A C 1
ATOM 1225 O O . LEU A 1 151 ? -10.059 4.476 33.355 1.00 91.06 151 LEU A O 1
ATOM 1229 N N . ALA A 1 152 ? -12.059 4.562 34.374 1.00 92.38 152 ALA A N 1
ATOM 1230 C CA . ALA A 1 152 ? -12.393 3.155 34.150 1.00 92.38 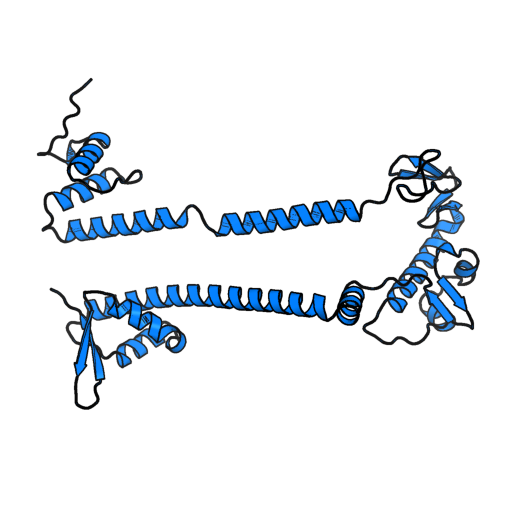152 ALA A CA 1
ATOM 1231 C C . ALA A 1 152 ? -12.434 2.792 32.654 1.00 92.38 152 ALA A C 1
ATOM 1233 O O . ALA A 1 152 ? -11.906 1.764 32.243 1.00 92.38 152 ALA A O 1
ATOM 1234 N N . ASN A 1 153 ? -12.963 3.666 31.791 1.00 91.69 153 ASN A N 1
ATOM 1235 C CA . ASN A 1 153 ? -12.927 3.462 30.340 1.00 91.69 153 ASN A CA 1
ATOM 1236 C C . ASN A 1 153 ? -11.497 3.413 29.792 1.00 91.69 153 ASN A C 1
ATOM 1238 O O . ASN A 1 153 ? -11.233 2.692 28.830 1.00 91.69 153 ASN A O 1
ATOM 1242 N N . ARG A 1 154 ? -10.569 4.187 30.364 1.00 92.19 154 ARG A N 1
ATOM 1243 C CA . ARG A 1 154 ? -9.159 4.159 29.956 1.00 92.19 154 ARG A CA 1
ATOM 1244 C C . ARG A 1 154 ? -8.525 2.809 30.287 1.00 92.19 154 ARG A C 1
ATOM 1246 O O . ARG A 1 154 ? -7.881 2.224 29.417 1.00 92.19 154 ARG A O 1
ATOM 1253 N N . GLY A 1 155 ? -8.772 2.312 31.497 1.00 93.62 155 GLY A N 1
ATOM 1254 C CA . GLY A 1 155 ? -8.334 0.990 31.938 1.00 93.62 155 GLY A CA 1
ATOM 1255 C C . GLY A 1 155 ? -8.943 -0.134 31.098 1.00 93.62 155 GLY A C 1
ATOM 1256 O O . GLY A 1 155 ? -8.213 -0.952 30.546 1.00 93.62 155 GLY A O 1
ATOM 1257 N N . ALA A 1 156 ? -10.263 -0.122 30.894 1.00 93.38 156 ALA A N 1
ATOM 1258 C CA . ALA A 1 156 ? -10.950 -1.105 30.057 1.00 93.38 156 ALA A CA 1
ATOM 1259 C C . ALA A 1 156 ? -10.405 -1.130 28.619 1.00 93.38 156 ALA A C 1
ATOM 1261 O O . ALA A 1 156 ? -10.098 -2.196 28.091 1.00 93.38 156 ALA A O 1
ATOM 1262 N N . LYS A 1 157 ? -10.188 0.040 27.994 1.00 92.56 157 LYS A N 1
ATOM 1263 C CA . LYS A 1 157 ? -9.585 0.137 26.651 1.00 92.56 157 LYS A CA 1
ATOM 1264 C C . LYS A 1 157 ? -8.187 -0.473 26.586 1.00 92.56 157 LYS A C 1
ATOM 1266 O O . LYS A 1 157 ? -7.848 -1.079 25.571 1.00 92.56 157 LYS A O 1
ATOM 1271 N N . PHE A 1 158 ? -7.381 -0.305 27.631 1.00 92.94 158 PHE A N 1
ATOM 1272 C CA . PHE A 1 158 ? -6.071 -0.942 27.709 1.00 92.94 158 PHE A CA 1
ATOM 1273 C C . PHE A 1 158 ? -6.199 -2.469 27.742 1.00 92.94 158 PHE A C 1
ATOM 1275 O O . PHE A 1 158 ? -5.585 -3.137 26.912 1.00 92.94 158 PHE A O 1
ATOM 1282 N N . VAL A 1 159 ? -7.051 -3.011 28.618 1.00 92.94 159 VAL A N 1
ATOM 1283 C CA . VAL A 1 159 ? -7.272 -4.463 28.731 1.00 92.94 159 VAL A CA 1
ATOM 1284 C C . VAL A 1 159 ? -7.827 -5.041 27.426 1.00 92.94 159 VAL A C 1
ATOM 1286 O O . VAL A 1 159 ? -7.313 -6.039 26.935 1.00 92.94 159 VAL A O 1
ATOM 1289 N N . HIS A 1 160 ? -8.808 -4.386 26.792 1.00 93.06 160 HIS A N 1
ATOM 1290 C CA . HIS A 1 160 ? -9.358 -4.832 25.507 1.00 93.06 160 HIS A CA 1
ATOM 1291 C C . HIS A 1 160 ? -8.298 -4.944 24.411 1.00 93.06 160 HIS A C 1
ATOM 1293 O O . HIS A 1 160 ? -8.337 -5.893 23.632 1.00 93.06 160 HIS A O 1
ATOM 1299 N N . ARG A 1 161 ? -7.378 -3.976 24.324 1.00 89.62 161 ARG A N 1
ATOM 1300 C CA . ARG A 1 161 ? -6.300 -3.996 23.327 1.00 89.62 161 ARG A CA 1
ATOM 1301 C C . ARG A 1 161 ? -5.250 -5.043 23.654 1.00 89.62 161 ARG A C 1
ATOM 1303 O O . ARG A 1 161 ? -4.827 -5.745 22.749 1.00 89.62 161 ARG A O 1
ATOM 1310 N N . ARG A 1 162 ? -4.852 -5.141 24.925 1.00 90.00 162 ARG A N 1
ATOM 1311 C CA . ARG A 1 162 ? -3.878 -6.128 25.400 1.00 90.00 162 ARG A CA 1
ATOM 1312 C C . ARG A 1 162 ? -4.348 -7.546 25.088 1.00 90.00 162 ARG A C 1
ATOM 1314 O O . ARG A 1 162 ? -3.603 -8.301 24.485 1.00 90.00 162 ARG A O 1
ATOM 1321 N N . ASP A 1 163 ? -5.586 -7.867 25.450 1.00 88.69 163 ASP A N 1
ATOM 1322 C CA . ASP A 1 163 ? -6.151 -9.209 25.277 1.00 88.69 163 ASP A CA 1
ATOM 1323 C C . ASP A 1 163 ? -6.529 -9.514 23.817 1.00 88.69 163 ASP A C 1
ATOM 1325 O O . ASP A 1 163 ? -6.765 -10.665 23.461 1.00 88.69 163 ASP A O 1
ATOM 1329 N N . GLY A 1 164 ? -6.648 -8.485 22.971 1.00 85.38 164 GLY A N 1
ATOM 1330 C CA . GLY A 1 164 ? -6.899 -8.621 21.533 1.00 85.38 164 GLY A CA 1
ATOM 1331 C C . GLY A 1 164 ? -5.635 -8.671 20.676 1.00 85.38 164 GLY A C 1
ATOM 1332 O O . GLY A 1 164 ? -5.736 -8.771 19.451 1.00 85.38 164 GLY A O 1
ATOM 1333 N N . ASP A 1 165 ? -4.463 -8.564 21.291 1.00 85.00 165 ASP A N 1
ATOM 1334 C CA . ASP A 1 165 ? -3.179 -8.653 20.614 1.00 85.00 165 ASP A CA 1
ATOM 1335 C C . ASP A 1 165 ? -2.784 -10.124 20.428 1.00 85.00 165 ASP A C 1
ATOM 1337 O O . ASP A 1 165 ? -2.780 -10.899 21.380 1.00 85.00 165 ASP A O 1
ATOM 1341 N N . CYS A 1 166 ? -2.492 -10.518 19.191 1.00 80.31 166 CYS A N 1
ATOM 1342 C CA . CYS A 1 166 ? -2.124 -11.887 18.819 1.00 80.31 166 CYS A CA 1
ATOM 1343 C C . CYS A 1 166 ? -0.635 -12.036 18.485 1.00 80.31 166 CYS A C 1
ATOM 1345 O O . CYS A 1 166 ? -0.190 -13.147 18.214 1.00 80.31 166 CYS A O 1
ATOM 1347 N N . LEU A 1 167 ? 0.118 -10.931 18.428 1.00 79.94 167 LEU A N 1
ATOM 1348 C CA . LEU A 1 167 ? 1.526 -10.955 18.024 1.00 79.94 167 LEU A CA 1
ATOM 1349 C C . LEU A 1 167 ? 2.450 -11.256 19.205 1.00 79.94 167 LEU A C 1
ATOM 1351 O O . LEU A 1 167 ? 3.496 -11.875 19.035 1.00 79.94 167 LEU A O 1
ATOM 1355 N N . GLU A 1 168 ? 2.053 -10.831 20.400 1.00 77.56 168 GLU A N 1
ATOM 1356 C CA . GLU A 1 168 ? 2.806 -11.026 21.632 1.00 77.56 168 GLU A CA 1
ATOM 1357 C C . GLU A 1 168 ? 2.016 -11.921 22.583 1.00 77.56 168 GLU A C 1
ATOM 1359 O O . GLU A 1 168 ? 0.880 -11.608 22.948 1.00 77.56 168 GLU A O 1
ATOM 1364 N N . HIS A 1 169 ? 2.628 -13.017 23.036 1.00 71.88 169 HIS A N 1
ATOM 1365 C CA . HIS A 1 169 ? 2.073 -13.780 24.146 1.00 71.88 169 HIS A CA 1
ATOM 1366 C C . HIS A 1 169 ? 2.228 -12.958 25.428 1.00 71.88 169 HIS A C 1
ATOM 1368 O O . HIS A 1 169 ? 3.343 -12.636 25.837 1.00 71.88 169 HIS A O 1
ATOM 1374 N N . LYS A 1 170 ? 1.106 -12.575 26.037 1.00 78.44 170 LYS A N 1
ATOM 1375 C CA . LYS A 1 170 ? 1.078 -11.755 27.250 1.00 78.44 170 LYS A CA 1
ATOM 1376 C C . LYS A 1 170 ? 0.516 -12.571 28.399 1.00 78.44 170 LYS A C 1
ATOM 1378 O O . LYS A 1 170 ? -0.592 -13.096 28.294 1.00 78.44 170 LYS A O 1
ATOM 1383 N N . ASP A 1 171 ? 1.248 -12.598 29.509 1.00 85.06 171 ASP A N 1
ATOM 1384 C CA . ASP A 1 171 ? 0.771 -13.208 30.748 1.00 85.06 171 ASP A CA 1
ATOM 1385 C C . ASP A 1 171 ? -0.549 -12.580 31.206 1.00 85.06 171 ASP A C 1
ATOM 1387 O O . ASP A 1 171 ? -0.888 -11.434 30.869 1.00 85.06 171 ASP A O 1
ATOM 1391 N N . LEU A 1 172 ? -1.296 -13.334 32.012 1.00 86.62 172 LEU A N 1
ATOM 1392 C CA . LEU A 1 172 ? -2.555 -12.875 32.585 1.00 86.62 172 LEU A CA 1
ATOM 1393 C C . LEU A 1 172 ? -2.338 -11.600 33.409 1.00 86.62 172 LEU A C 1
ATOM 1395 O O . LEU A 1 172 ? -1.480 -11.546 34.288 1.00 86.62 172 LEU A O 1
ATOM 1399 N N . LEU A 1 173 ? -3.133 -10.564 33.136 1.00 91.81 173 LEU A N 1
ATOM 1400 C CA . LEU A 1 173 ? -3.040 -9.304 33.864 1.00 91.81 173 LEU A CA 1
ATOM 1401 C C . LEU A 1 173 ? -3.633 -9.470 35.269 1.00 91.81 173 LEU A C 1
ATOM 1403 O O . LEU A 1 173 ? -4.838 -9.667 35.424 1.00 91.81 173 LEU A O 1
ATOM 1407 N N . THR A 1 174 ? -2.786 -9.391 36.292 1.00 94.12 174 THR A N 1
ATOM 1408 C CA . THR A 1 174 ? -3.201 -9.410 37.701 1.00 94.12 174 THR A CA 1
ATOM 1409 C C . THR A 1 174 ? -3.796 -8.063 38.118 1.00 94.12 174 THR A C 1
ATOM 1411 O O . THR A 1 174 ? -3.474 -7.021 37.539 1.00 94.12 174 THR A O 1
ATOM 1414 N N . ILE A 1 175 ? -4.666 -8.067 39.134 1.00 92.44 175 ILE A N 1
ATOM 1415 C CA . ILE A 1 175 ? -5.242 -6.834 39.704 1.00 92.44 175 ILE A CA 1
ATOM 1416 C C . ILE A 1 175 ? -4.139 -5.900 40.221 1.00 92.44 175 ILE A C 1
ATOM 1418 O O . ILE A 1 175 ? -4.214 -4.697 40.001 1.00 92.44 175 ILE A O 1
ATOM 1422 N N . GLU A 1 176 ? -3.096 -6.445 40.848 1.00 92.88 176 GLU A N 1
ATOM 1423 C CA . GLU A 1 176 ? -1.950 -5.676 41.350 1.00 92.88 176 GLU A CA 1
ATOM 1424 C C . GLU A 1 176 ? -1.242 -4.914 40.224 1.00 92.88 176 GLU A C 1
ATOM 1426 O O . GLU A 1 176 ? -1.110 -3.693 40.286 1.00 92.88 176 GLU A O 1
ATOM 1431 N N . ASN A 1 177 ? -0.890 -5.609 39.138 1.00 93.38 177 ASN A N 1
ATOM 1432 C CA . ASN A 1 177 ? -0.248 -4.994 37.976 1.00 93.38 177 ASN A CA 1
ATOM 1433 C C . ASN A 1 177 ? -1.156 -3.960 37.301 1.00 93.38 177 ASN A C 1
ATOM 1435 O O . ASN A 1 177 ? -0.686 -2.923 36.831 1.00 93.38 177 ASN A O 1
ATOM 1439 N N . PHE A 1 178 ? -2.465 -4.212 37.265 1.00 93.75 178 PHE A N 1
ATOM 1440 C CA . PHE A 1 178 ? -3.421 -3.236 36.756 1.00 93.75 178 PHE A CA 1
ATOM 1441 C C . PHE A 1 178 ? -3.483 -1.977 37.631 1.00 93.75 178 PHE A C 1
ATOM 1443 O O . PHE A 1 178 ? -3.471 -0.873 37.092 1.00 93.75 178 PHE A O 1
ATOM 1450 N N . ASN A 1 179 ? -3.505 -2.127 38.956 1.00 93.56 179 ASN A N 1
ATOM 1451 C CA . ASN A 1 179 ? -3.557 -1.007 39.894 1.00 93.56 179 ASN A CA 1
ATOM 1452 C C . ASN A 1 179 ? -2.279 -0.156 39.847 1.00 93.56 179 ASN A C 1
ATOM 1454 O O . ASN A 1 179 ? -2.358 1.055 40.015 1.00 93.56 179 ASN A O 1
ATOM 1458 N N . ILE A 1 180 ? -1.119 -0.752 39.550 1.00 93.75 180 ILE A N 1
ATOM 1459 C CA . ILE A 1 180 ? 0.124 -0.000 39.301 1.00 93.75 180 ILE A CA 1
ATOM 1460 C C . ILE A 1 180 ? -0.017 0.890 38.056 1.00 93.75 180 ILE A C 1
ATOM 1462 O O . ILE A 1 180 ? 0.408 2.043 38.059 1.00 93.75 180 ILE A O 1
ATOM 1466 N N . LEU A 1 181 ? -0.629 0.372 36.986 1.00 92.25 181 LEU A N 1
ATOM 1467 C CA . LEU A 1 181 ? -0.818 1.107 35.729 1.00 92.25 181 LEU A CA 1
ATOM 1468 C C . LEU A 1 181 ? -1.947 2.148 35.802 1.00 92.25 181 LEU A C 1
ATOM 1470 O O . LEU A 1 181 ? -1.908 3.157 35.094 1.00 92.25 181 LEU A O 1
ATOM 1474 N N . PHE A 1 182 ? -2.961 1.900 36.631 1.00 94.06 182 PHE A N 1
ATOM 1475 C CA . PHE A 1 182 ? -4.155 2.732 36.772 1.00 94.06 182 PHE A CA 1
ATOM 1476 C C . PHE A 1 182 ? -4.525 2.929 38.255 1.00 94.06 182 PHE A C 1
ATOM 1478 O O . PHE A 1 182 ? -5.580 2.458 38.682 1.00 94.06 182 PHE A O 1
ATOM 1485 N N . PRO A 1 183 ? -3.705 3.655 39.039 1.00 91.81 183 PRO A N 1
ATOM 1486 C CA . PRO A 1 183 ? -3.891 3.778 40.490 1.00 91.81 183 PRO A CA 1
ATOM 1487 C C . PRO A 1 183 ? -5.200 4.478 40.877 1.00 91.81 183 PRO A C 1
ATOM 1489 O O . PRO A 1 183 ? -5.783 4.188 41.916 1.00 91.81 183 PRO A O 1
ATOM 1492 N N . ASP A 1 184 ? -5.707 5.358 40.010 1.00 91.25 184 ASP A N 1
ATOM 1493 C CA . ASP A 1 184 ? -6.946 6.106 40.244 1.00 91.25 184 ASP A CA 1
ATOM 1494 C C . ASP A 1 184 ? -8.225 5.316 39.898 1.00 91.25 184 ASP A C 1
ATOM 1496 O O . ASP A 1 184 ? -9.335 5.853 39.982 1.00 91.25 184 ASP A O 1
ATOM 1500 N N . VAL A 1 185 ? -8.102 4.065 39.441 1.00 91.38 185 VAL A N 1
ATOM 1501 C CA . VAL A 1 185 ? -9.242 3.230 39.044 1.00 91.38 185 VAL A CA 1
ATOM 1502 C C . VAL A 1 185 ? -9.543 2.215 40.137 1.00 91.38 185 VAL A C 1
ATOM 1504 O O . VAL A 1 185 ? -8.816 1.244 40.315 1.00 91.38 185 VAL A O 1
ATOM 1507 N N . ASN A 1 186 ? -10.684 2.375 40.808 1.00 91.69 186 ASN A N 1
ATOM 1508 C CA . ASN A 1 186 ? -11.215 1.312 41.655 1.00 91.69 186 ASN A CA 1
ATOM 1509 C C . ASN A 1 186 ? -11.757 0.173 40.774 1.00 91.69 186 ASN A C 1
ATOM 1511 O O . ASN A 1 186 ? -12.731 0.359 40.044 1.00 91.69 186 ASN A O 1
ATOM 1515 N N . THR A 1 187 ? -11.140 -1.007 40.847 1.00 89.56 187 THR A N 1
ATOM 1516 C CA . THR A 1 187 ? -11.486 -2.176 40.026 1.00 89.56 187 THR A CA 1
ATOM 1517 C C . THR A 1 187 ? -12.872 -2.753 40.324 1.00 89.56 187 THR A C 1
ATOM 1519 O O . THR A 1 187 ? -13.435 -3.407 39.443 1.00 89.56 187 THR A O 1
ATOM 1522 N N . SER A 1 188 ? -13.482 -2.448 41.481 1.00 90.44 188 SER A N 1
ATOM 1523 C CA . SER A 1 188 ? -14.867 -2.852 41.792 1.00 90.44 188 SER A CA 1
ATOM 1524 C C . SER A 1 188 ? -15.870 -2.340 40.755 1.00 90.44 188 SER A C 1
ATOM 1526 O O . SER A 1 188 ? -16.870 -3.003 40.475 1.00 90.44 188 SER A O 1
ATOM 1528 N N . ILE A 1 189 ? -15.554 -1.215 40.103 1.00 90.44 189 ILE A N 1
ATOM 1529 C CA . ILE A 1 189 ? -16.410 -0.601 39.090 1.00 90.44 189 ILE A CA 1
ATOM 1530 C C . ILE A 1 189 ? -16.703 -1.529 37.910 1.00 90.44 189 ILE A C 1
ATOM 1532 O O . ILE A 1 189 ? -17.766 -1.440 37.301 1.00 90.44 189 ILE A O 1
ATOM 1536 N N . TYR A 1 190 ? -15.784 -2.438 37.583 1.00 91.38 190 TYR A N 1
ATOM 1537 C CA . TYR A 1 190 ? -15.976 -3.378 36.482 1.00 91.38 190 TYR A CA 1
ATOM 1538 C C . TYR A 1 190 ? -16.977 -4.480 36.834 1.00 91.38 190 TYR A C 1
ATOM 1540 O O . TYR A 1 190 ? -17.703 -4.942 35.956 1.00 91.38 190 TYR A O 1
ATOM 1548 N N . SER A 1 191 ? -17.062 -4.851 38.112 1.00 88.31 191 SER A N 1
ATOM 1549 C CA . SER A 1 191 ? -18.067 -5.787 38.619 1.00 88.31 191 SER A CA 1
ATOM 1550 C C . SER A 1 191 ? -19.438 -5.118 38.761 1.00 88.31 191 SER A C 1
ATOM 1552 O O . SER A 1 191 ? -20.452 -5.721 38.424 1.00 88.31 191 SER A O 1
ATOM 1554 N N . GLU A 1 192 ? -19.474 -3.859 39.208 1.00 88.50 192 GLU A N 1
ATOM 1555 C CA . GLU A 1 192 ? -20.710 -3.072 39.349 1.00 88.50 192 GLU A CA 1
ATOM 1556 C C . GLU A 1 192 ? -21.337 -2.705 37.994 1.00 88.50 192 GLU A C 1
ATOM 1558 O O . GLU A 1 192 ? -22.560 -2.622 37.864 1.00 88.50 192 GLU A O 1
ATOM 1563 N N . PHE A 1 193 ? -20.510 -2.507 36.961 1.00 87.12 193 PHE A N 1
ATOM 1564 C CA . PHE A 1 193 ? -20.951 -2.110 35.625 1.00 87.12 193 PHE A CA 1
ATOM 1565 C C . PHE A 1 193 ? -20.438 -3.088 34.549 1.00 87.12 193 PHE A C 1
ATOM 1567 O O . PHE A 1 193 ? -19.485 -2.775 33.827 1.00 87.12 193 PHE A O 1
ATOM 1574 N N . PRO A 1 194 ? -21.130 -4.226 34.321 1.00 83.62 194 PRO A N 1
ATOM 1575 C CA . PRO A 1 194 ? -20.719 -5.254 33.353 1.00 83.62 194 PRO A CA 1
ATOM 1576 C C . PRO A 1 194 ? -20.547 -4.743 31.915 1.00 83.62 194 PRO A C 1
ATOM 1578 O O . PRO A 1 194 ? -19.847 -5.346 31.104 1.00 83.62 194 PRO A O 1
ATOM 1581 N N . LYS A 1 195 ? -21.163 -3.600 31.585 1.00 85.81 195 LYS A N 1
ATOM 1582 C CA . LYS A 1 195 ? -21.077 -2.962 30.266 1.00 85.81 195 LYS A CA 1
ATOM 1583 C C . LYS A 1 195 ? -19.659 -2.507 29.890 1.00 85.81 195 LYS A C 1
ATOM 1585 O O . LYS A 1 195 ? -19.413 -2.290 28.706 1.00 85.81 195 LYS A O 1
ATOM 1590 N N . PHE A 1 196 ? -18.728 -2.387 30.844 1.00 87.69 196 PHE A N 1
ATOM 1591 C CA . PHE A 1 196 ? -17.307 -2.184 30.529 1.00 87.69 196 PHE A CA 1
ATOM 1592 C C . PHE A 1 196 ? -16.674 -3.406 29.843 1.00 87.69 196 PHE A C 1
ATOM 1594 O O . PHE A 1 196 ? -15.558 -3.305 29.352 1.00 87.69 196 PHE A O 1
ATOM 1601 N N . ASN A 1 197 ? -17.368 -4.549 29.772 1.00 91.56 197 ASN A N 1
ATOM 1602 C CA . ASN A 1 197 ? -16.884 -5.787 29.161 1.00 91.56 197 ASN A CA 1
ATOM 1603 C C . ASN A 1 197 ? -15.576 -6.300 29.789 1.00 91.56 197 ASN A C 1
ATOM 1605 O O . ASN A 1 197 ? -14.807 -6.999 29.126 1.00 91.56 197 ASN A O 1
ATOM 1609 N N . ILE A 1 198 ? -15.332 -5.987 31.059 1.00 92.62 198 ILE A N 1
ATOM 1610 C CA . ILE A 1 198 ? -14.196 -6.473 31.841 1.00 92.62 198 ILE A CA 1
ATOM 1611 C C . ILE A 1 198 ? -14.716 -7.475 32.870 1.00 92.62 198 ILE A C 1
ATOM 1613 O O . ILE A 1 198 ? -15.696 -7.207 33.559 1.00 92.62 198 ILE A O 1
ATOM 1617 N N . LYS A 1 199 ? -14.063 -8.632 32.969 1.00 92.75 199 LYS A N 1
ATOM 1618 C CA . LYS A 1 199 ? -14.345 -9.670 33.960 1.00 92.75 199 LYS A CA 1
ATOM 1619 C C . LYS A 1 199 ? -13.152 -9.797 34.897 1.00 92.75 199 LYS A C 1
ATOM 1621 O O . LYS A 1 199 ? -12.024 -9.982 34.442 1.00 92.75 199 LYS A O 1
ATOM 1626 N N . ILE A 1 200 ? -13.424 -9.732 36.196 1.00 91.19 200 ILE A N 1
ATOM 1627 C CA . ILE A 1 200 ? -12.440 -9.980 37.248 1.00 91.19 200 ILE A CA 1
ATOM 1628 C C . ILE A 1 200 ? -12.697 -11.380 37.805 1.00 91.19 200 ILE A C 1
ATOM 1630 O O . ILE A 1 200 ? -13.813 -11.694 38.212 1.00 91.19 200 ILE A O 1
ATOM 1634 N N . SER A 1 201 ? -11.688 -12.246 37.769 1.00 88.31 201 SER A N 1
ATOM 1635 C CA . SER A 1 201 ? -11.780 -13.628 38.251 1.00 88.31 201 SER A CA 1
ATOM 1636 C C . SER A 1 201 ? -10.421 -14.082 38.766 1.00 88.31 201 SER A C 1
ATOM 1638 O O . SER A 1 201 ? -9.408 -13.882 38.097 1.00 88.31 201 SER A O 1
ATOM 1640 N N . ASN A 1 202 ? -10.405 -14.691 39.955 1.00 85.69 202 ASN A N 1
ATOM 1641 C CA . ASN A 1 202 ? -9.214 -15.291 40.567 1.00 85.69 202 ASN A CA 1
ATOM 1642 C C . ASN A 1 202 ? -8.008 -14.331 40.611 1.00 85.69 202 ASN A C 1
ATOM 1644 O O . ASN A 1 202 ? -6.904 -14.698 40.225 1.00 85.69 202 ASN A O 1
ATOM 1648 N N . GLY A 1 203 ? -8.230 -13.068 40.994 1.00 87.75 203 GLY A N 1
ATOM 1649 C CA . GLY A 1 203 ? -7.165 -12.058 41.060 1.00 87.75 203 GLY A CA 1
ATOM 1650 C C . GLY A 1 203 ? -6.671 -11.535 39.702 1.00 87.75 203 GLY A C 1
ATOM 1651 O O . GLY A 1 203 ? -5.740 -10.731 39.660 1.00 87.75 203 GLY A O 1
ATOM 1652 N N . THR A 1 204 ? -7.294 -11.948 38.594 1.00 91.88 204 THR A N 1
ATOM 1653 C CA . THR A 1 204 ? -6.945 -11.517 37.232 1.00 91.88 204 THR A CA 1
ATOM 1654 C C . THR A 1 204 ? -8.049 -10.689 36.592 1.00 91.88 204 THR A C 1
ATOM 1656 O O . THR A 1 204 ? -9.234 -10.854 36.895 1.00 91.88 204 THR A O 1
ATOM 1659 N N . ILE A 1 205 ? -7.649 -9.797 35.690 1.00 93.06 205 ILE A N 1
ATOM 1660 C CA . ILE A 1 205 ? -8.521 -8.915 34.923 1.00 93.06 205 ILE A CA 1
ATOM 1661 C C . ILE A 1 205 ? -8.443 -9.329 33.458 1.00 93.06 205 ILE A C 1
ATOM 1663 O O . ILE A 1 205 ? -7.357 -9.399 32.886 1.00 93.06 205 ILE A O 1
ATOM 1667 N N . LYS A 1 206 ? -9.603 -9.594 32.853 1.00 92.38 206 LYS A N 1
ATOM 1668 C CA . LYS A 1 206 ? -9.714 -9.990 31.447 1.00 92.38 206 LYS A CA 1
ATOM 1669 C C . LYS A 1 206 ? -10.817 -9.238 30.730 1.00 92.38 206 LYS A C 1
ATOM 1671 O O . LYS A 1 206 ? -11.862 -8.920 31.294 1.00 92.38 206 LYS A O 1
ATOM 1676 N N . SER A 1 207 ? -10.614 -9.027 29.445 1.00 92.19 207 SER A N 1
ATOM 1677 C CA . SER A 1 207 ? -11.617 -8.549 28.517 1.00 92.19 207 SER A CA 1
ATOM 1678 C C . SER A 1 207 ? -12.552 -9.685 28.099 1.00 92.19 207 SER A C 1
ATOM 1680 O O . SER A 1 207 ? -12.126 -10.703 27.565 1.00 92.19 207 SER A O 1
ATOM 1682 N N . THR A 1 208 ? -13.856 -9.479 28.259 1.00 90.25 208 THR A N 1
ATOM 1683 C CA . THR A 1 208 ? -14.891 -10.362 27.684 1.00 90.25 208 THR A CA 1
ATOM 1684 C C . THR A 1 208 ? -15.101 -10.122 26.189 1.00 90.25 208 THR A C 1
ATOM 1686 O O . THR A 1 208 ? -15.595 -10.998 25.484 1.00 90.25 208 THR A O 1
ATOM 1689 N N . LYS A 1 209 ? -14.705 -8.944 25.688 1.00 89.69 209 LYS A N 1
ATOM 1690 C CA . LYS A 1 209 ? -14.806 -8.563 24.276 1.00 89.69 209 LYS A CA 1
ATOM 1691 C C . LYS A 1 209 ? -13.502 -7.903 23.806 1.00 89.69 209 LYS A C 1
ATOM 1693 O O . LYS A 1 209 ? -13.441 -6.677 23.715 1.00 89.69 209 LYS A O 1
ATOM 1698 N N . PRO A 1 210 ? -12.432 -8.690 23.584 1.00 87.69 210 PRO A N 1
ATOM 1699 C CA . PRO A 1 210 ? -11.129 -8.155 23.197 1.00 87.69 210 PRO A CA 1
ATOM 1700 C C . PRO A 1 210 ? -11.205 -7.385 21.875 1.00 87.69 210 PRO A C 1
ATOM 1702 O O . PRO A 1 210 ? -11.928 -7.756 20.947 1.00 87.69 210 PRO A O 1
ATOM 1705 N N . GLN A 1 211 ? -10.448 -6.293 21.793 1.00 87.00 211 GLN A N 1
ATOM 1706 C CA . GLN A 1 211 ? -10.327 -5.482 20.591 1.00 87.00 211 GLN A CA 1
ATOM 1707 C C . GLN A 1 211 ? -9.217 -6.066 19.716 1.00 87.00 211 GLN A C 1
ATOM 1709 O O . GLN A 1 211 ? -8.068 -5.636 19.787 1.00 87.00 211 GLN A O 1
ATOM 1714 N N . VAL A 1 212 ? -9.577 -7.047 18.886 1.00 83.12 212 VAL A N 1
ATOM 1715 C CA . VAL A 1 212 ? -8.634 -7.708 17.976 1.00 83.12 212 VAL A CA 1
ATOM 1716 C C . VAL A 1 212 ? -8.137 -6.717 16.926 1.00 83.12 212 VAL A C 1
ATOM 1718 O O . VAL A 1 212 ? -8.940 -6.130 16.192 1.00 83.12 212 VAL A O 1
ATOM 1721 N N . THR A 1 213 ? -6.819 -6.523 16.854 1.00 81.19 213 THR A N 1
ATOM 1722 C CA . THR A 1 213 ? -6.199 -5.622 15.872 1.00 81.19 213 THR A CA 1
ATOM 1723 C C . THR A 1 213 ? -6.413 -6.137 14.445 1.00 81.19 213 THR A C 1
ATOM 1725 O O . THR A 1 213 ? -6.574 -7.335 14.218 1.00 81.19 213 THR A O 1
ATOM 1728 N N . TYR A 1 214 ? -6.412 -5.240 13.453 1.00 76.44 214 TYR A N 1
ATOM 1729 C CA . TYR A 1 214 ? -6.617 -5.630 12.049 1.00 76.44 214 TYR A CA 1
ATOM 1730 C C . TYR A 1 214 ? -5.601 -6.665 11.569 1.00 76.44 214 TYR A C 1
ATOM 1732 O O . TYR A 1 214 ? -5.969 -7.598 10.866 1.00 76.44 214 TYR A O 1
ATOM 1740 N N . VAL A 1 215 ? -4.341 -6.533 11.992 1.00 74.25 215 VAL A N 1
ATOM 1741 C CA . VAL A 1 215 ? -3.285 -7.500 11.672 1.00 74.25 215 VAL A CA 1
ATOM 1742 C C . VAL A 1 215 ? -3.683 -8.894 12.157 1.00 74.25 215 VAL A C 1
ATOM 1744 O O . VAL A 1 215 ? -3.658 -9.841 11.380 1.00 74.25 215 VAL A O 1
ATOM 1747 N N . CYS A 1 216 ? -4.170 -9.003 13.392 1.00 79.44 216 CYS A N 1
ATOM 1748 C CA . CYS A 1 216 ? -4.640 -10.261 13.961 1.00 79.44 216 CYS A CA 1
ATOM 1749 C C . CYS A 1 216 ? -5.893 -10.815 13.282 1.00 79.44 216 CYS A C 1
ATOM 1751 O O . CYS A 1 216 ? -6.031 -12.026 13.137 1.00 79.44 216 CYS A O 1
ATOM 1753 N N . GLN A 1 217 ? -6.797 -9.951 12.818 1.00 77.38 217 GLN A N 1
ATOM 1754 C CA . GLN A 1 217 ? -7.943 -10.386 12.014 1.00 77.38 217 GLN A CA 1
ATOM 1755 C C . GLN A 1 217 ? -7.494 -10.989 10.681 1.00 77.38 217 GLN A C 1
ATOM 1757 O O . GLN A 1 217 ? -8.034 -12.012 10.267 1.00 77.38 217 GLN A O 1
ATOM 1762 N N . VAL A 1 218 ? -6.495 -10.385 10.031 1.00 70.31 218 VAL A N 1
ATOM 1763 C CA . VAL A 1 218 ? -5.933 -10.893 8.776 1.00 70.31 218 VAL A CA 1
ATOM 1764 C C . VAL A 1 218 ? -5.187 -12.207 9.008 1.00 70.31 218 VAL A C 1
ATOM 1766 O O . VAL A 1 218 ? -5.429 -13.149 8.261 1.00 70.31 218 VAL A O 1
ATOM 1769 N N . ILE A 1 219 ? -4.350 -12.310 10.047 1.00 76.50 219 ILE A N 1
ATOM 1770 C CA . ILE A 1 219 ? -3.643 -13.556 10.400 1.00 76.50 219 ILE A CA 1
ATOM 1771 C C . ILE A 1 219 ? -4.650 -14.680 10.660 1.00 76.50 219 ILE A C 1
ATOM 1773 O O . ILE A 1 219 ? -4.600 -15.714 10.001 1.00 76.50 219 ILE A O 1
ATOM 1777 N N . ASN A 1 220 ? -5.652 -14.438 11.508 1.00 75.06 220 ASN A N 1
ATOM 1778 C CA . ASN A 1 220 ? -6.711 -15.416 11.764 1.00 75.06 220 ASN A CA 1
ATOM 1779 C C . ASN A 1 220 ? -7.490 -15.785 10.489 1.00 75.06 220 ASN A C 1
ATOM 1781 O O . ASN A 1 220 ? -7.934 -16.922 10.341 1.00 75.06 220 ASN A O 1
ATOM 1785 N N . ALA A 1 221 ? -7.694 -14.845 9.560 1.00 70.25 221 ALA A N 1
ATOM 1786 C CA . ALA A 1 221 ? -8.343 -15.131 8.282 1.00 70.25 221 ALA A CA 1
ATOM 1787 C C . ALA A 1 221 ? -7.460 -15.989 7.360 1.00 70.25 221 ALA A C 1
ATOM 1789 O O . ALA A 1 221 ? -7.991 -16.875 6.687 1.00 70.25 221 ALA A O 1
ATOM 1790 N N . MET A 1 222 ? -6.140 -15.762 7.356 1.00 69.31 222 MET A N 1
ATOM 1791 C CA . MET A 1 222 ? -5.166 -16.592 6.641 1.00 69.31 222 MET A CA 1
ATOM 1792 C C . MET A 1 222 ? -5.140 -18.018 7.195 1.00 69.31 222 MET A C 1
ATOM 1794 O O . MET A 1 222 ? -5.187 -18.963 6.415 1.00 69.31 222 MET A O 1
ATOM 1798 N N . GLU A 1 223 ? -5.130 -18.174 8.520 1.00 75.25 223 GLU A N 1
ATOM 1799 C CA . GLU A 1 223 ? -5.127 -19.485 9.179 1.00 75.25 223 GLU A CA 1
ATOM 1800 C C . GLU A 1 223 ? -6.426 -20.260 8.946 1.00 75.25 223 GLU A C 1
ATOM 1802 O O . GLU A 1 223 ? -6.402 -21.465 8.708 1.00 75.25 223 GLU A O 1
ATOM 1807 N N . ARG A 1 224 ? -7.577 -19.577 8.977 1.00 79.50 224 ARG A N 1
ATOM 1808 C CA . ARG A 1 224 ? -8.885 -20.224 8.784 1.00 79.50 224 ARG A CA 1
ATOM 1809 C C . ARG A 1 224 ? -9.172 -20.586 7.333 1.00 79.50 224 ARG A C 1
ATOM 1811 O O . ARG A 1 224 ? -9.881 -21.555 7.088 1.00 79.50 224 ARG A O 1
ATOM 1818 N N . ASN A 1 225 ? -8.683 -19.794 6.378 1.00 75.44 225 ASN A N 1
AT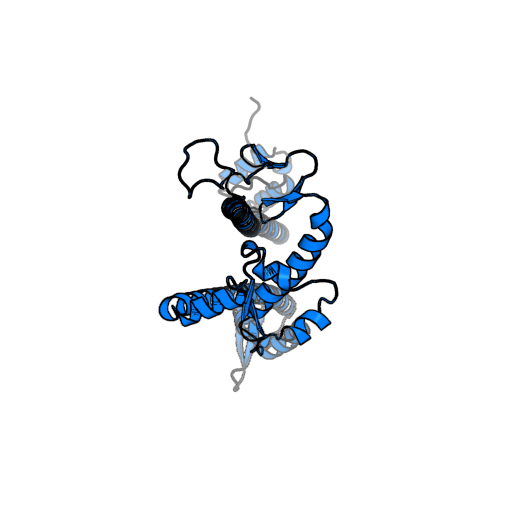OM 1819 C CA . ASN A 1 225 ? -8.991 -19.964 4.957 1.00 75.44 225 ASN A CA 1
ATOM 1820 C C . ASN A 1 225 ? -7.732 -19.858 4.079 1.00 75.44 225 ASN A C 1
ATOM 1822 O O . ASN A 1 225 ? -7.688 -19.019 3.166 1.00 75.44 225 ASN A O 1
ATOM 1826 N N . PRO A 1 226 ? -6.714 -20.711 4.294 1.00 74.44 226 PRO A N 1
ATOM 1827 C CA . PRO A 1 226 ? -5.450 -20.622 3.562 1.00 74.44 226 PRO A CA 1
ATOM 1828 C C . PRO A 1 226 ? -5.656 -20.786 2.050 1.00 74.44 226 PRO A C 1
ATOM 1830 O O . PRO A 1 226 ? -5.029 -20.089 1.252 1.00 74.44 226 PRO A O 1
ATOM 1833 N N . ASN A 1 227 ? -6.626 -21.617 1.658 1.00 73.00 227 ASN A N 1
ATOM 1834 C CA . ASN A 1 227 ? -6.969 -21.905 0.264 1.00 73.00 227 ASN A CA 1
ATOM 1835 C C . ASN A 1 227 ? -7.621 -20.727 -0.478 1.00 73.00 227 ASN A C 1
ATOM 1837 O O . ASN A 1 227 ? -7.701 -20.755 -1.701 1.00 73.00 227 ASN A O 1
ATOM 1841 N N . ILE A 1 228 ? -8.095 -19.702 0.236 1.00 70.38 228 ILE A N 1
ATOM 1842 C CA . ILE A 1 228 ? -8.704 -18.505 -0.362 1.00 70.38 228 ILE A CA 1
ATOM 1843 C C . ILE A 1 228 ? -7.716 -17.342 -0.292 1.00 70.38 228 ILE A C 1
ATOM 1845 O O . ILE A 1 228 ? -7.440 -16.690 -1.298 1.00 70.38 228 ILE A O 1
ATOM 1849 N N . VAL A 1 229 ? -7.144 -17.092 0.889 1.00 65.81 229 VAL A N 1
ATOM 1850 C CA . VAL A 1 229 ? -6.279 -15.926 1.108 1.00 65.81 229 VAL A CA 1
ATOM 1851 C C . VAL A 1 229 ? -4.911 -16.100 0.440 1.00 65.81 229 VAL A C 1
ATOM 1853 O O . VAL A 1 229 ? -4.387 -15.140 -0.125 1.00 65.81 229 VAL A O 1
ATOM 1856 N N . GLY A 1 230 ? -4.360 -17.319 0.432 1.00 66.12 230 GLY A N 1
ATOM 1857 C CA . GLY A 1 230 ? -3.076 -17.628 -0.202 1.00 66.12 230 GLY A CA 1
ATOM 1858 C C . GLY A 1 230 ? -3.052 -17.292 -1.698 1.00 66.12 230 GLY A C 1
ATOM 1859 O O . GLY A 1 230 ? -2.231 -16.470 -2.114 1.00 66.12 230 GLY A O 1
ATOM 1860 N N . PRO A 1 231 ? -3.975 -17.835 -2.516 1.00 76.56 231 PRO A N 1
ATOM 1861 C CA . PRO A 1 231 ? -4.052 -17.504 -3.938 1.00 76.56 231 PRO A CA 1
ATOM 1862 C C . PRO A 1 231 ? -4.252 -16.010 -4.211 1.00 76.56 231 PRO A C 1
ATOM 1864 O O . PRO A 1 231 ? -3.612 -15.46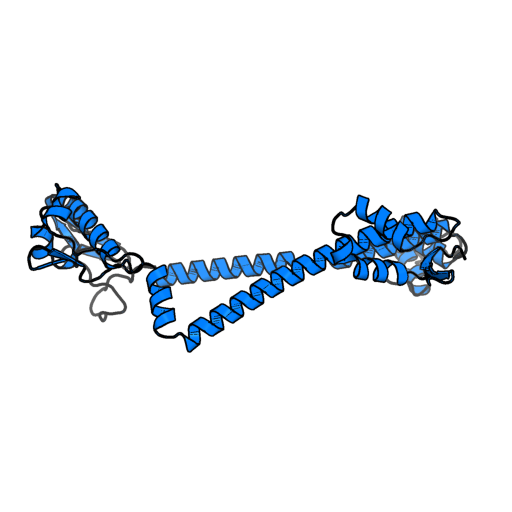8 -5.110 1.00 76.56 231 PRO A O 1
ATOM 1867 N N . ILE A 1 232 ? -5.074 -15.315 -3.415 1.00 70.38 232 ILE A N 1
ATOM 1868 C CA . ILE A 1 232 ? -5.274 -13.863 -3.552 1.00 70.38 232 ILE A CA 1
ATOM 1869 C C . ILE A 1 232 ? -3.956 -13.111 -3.326 1.00 70.38 232 ILE A C 1
ATOM 1871 O O . ILE A 1 232 ? -3.598 -12.246 -4.127 1.00 70.38 232 ILE A O 1
ATOM 1875 N N . ALA A 1 233 ? -3.203 -13.456 -2.278 1.00 69.94 233 ALA A N 1
ATOM 1876 C CA . ALA A 1 233 ? -1.907 -12.842 -2.003 1.00 69.94 233 ALA A CA 1
ATOM 1877 C C . ALA A 1 233 ? -0.900 -13.096 -3.140 1.00 69.94 233 ALA A C 1
ATOM 1879 O O . ALA A 1 233 ? -0.221 -12.166 -3.578 1.00 69.94 233 ALA A O 1
ATOM 1880 N N . ILE A 1 234 ? -0.853 -14.320 -3.677 1.00 76.06 234 ILE A N 1
ATOM 1881 C CA . ILE A 1 234 ? -0.001 -14.678 -4.823 1.00 76.06 234 ILE A CA 1
ATOM 1882 C C . ILE A 1 234 ? -0.379 -13.856 -6.064 1.00 76.06 234 ILE A C 1
ATOM 1884 O O . ILE A 1 234 ? 0.495 -13.306 -6.738 1.00 76.06 234 ILE A O 1
ATOM 1888 N N . ILE A 1 235 ? -1.672 -13.708 -6.360 1.00 74.12 235 ILE A N 1
ATOM 1889 C CA . ILE A 1 235 ? -2.146 -12.904 -7.496 1.00 74.12 235 ILE A CA 1
ATOM 1890 C C . ILE A 1 235 ? -1.740 -11.434 -7.324 1.00 74.12 235 ILE A C 1
ATOM 1892 O O . ILE A 1 235 ? -1.225 -10.814 -8.253 1.00 74.12 235 ILE A O 1
ATOM 1896 N N . ILE A 1 236 ? -1.901 -10.870 -6.128 1.00 72.56 236 ILE A N 1
ATOM 1897 C CA . ILE A 1 236 ? -1.503 -9.482 -5.859 1.00 72.56 236 ILE A CA 1
ATOM 1898 C C . ILE A 1 236 ? 0.009 -9.307 -6.048 1.00 72.56 236 ILE A C 1
ATOM 1900 O O . ILE A 1 236 ? 0.439 -8.377 -6.733 1.00 72.56 236 ILE A O 1
ATOM 1904 N N . LEU A 1 237 ? 0.822 -10.214 -5.502 1.00 75.06 237 LEU A N 1
ATOM 1905 C CA . LEU A 1 237 ? 2.281 -10.158 -5.626 1.00 75.06 237 LEU A CA 1
ATOM 1906 C C . LEU A 1 237 ? 2.750 -10.310 -7.076 1.00 75.06 237 LEU A C 1
ATOM 1908 O O . LEU A 1 237 ? 3.642 -9.581 -7.508 1.00 75.06 237 LEU A O 1
ATOM 1912 N N . THR A 1 238 ? 2.130 -11.198 -7.854 1.00 81.25 238 THR A N 1
ATOM 1913 C CA . THR A 1 238 ? 2.464 -11.379 -9.276 1.00 81.25 238 THR A CA 1
ATOM 1914 C C . THR A 1 238 ? 2.092 -10.153 -10.109 1.00 81.25 238 THR A C 1
ATOM 1916 O O . THR A 1 238 ? 2.897 -9.715 -10.934 1.00 81.25 238 THR A O 1
ATOM 1919 N N . ILE A 1 239 ? 0.939 -9.523 -9.856 1.00 80.19 239 ILE A N 1
ATOM 1920 C CA . ILE A 1 239 ? 0.551 -8.261 -10.507 1.00 80.19 239 ILE A CA 1
ATOM 1921 C C . ILE A 1 239 ? 1.528 -7.136 -10.136 1.00 80.19 239 ILE A C 1
ATOM 1923 O O . ILE A 1 239 ? 1.962 -6.375 -11.007 1.00 80.19 239 ILE A O 1
ATOM 1927 N N . LEU A 1 240 ? 1.920 -7.029 -8.864 1.00 76.00 240 LEU A N 1
ATOM 1928 C CA . LEU A 1 240 ? 2.904 -6.040 -8.417 1.00 76.00 240 LEU A CA 1
ATOM 1929 C C . LEU A 1 240 ? 4.263 -6.260 -9.091 1.00 76.00 240 LEU A C 1
ATOM 1931 O O . LEU A 1 240 ? 4.813 -5.330 -9.682 1.00 76.00 240 LEU A O 1
ATOM 1935 N N . ALA A 1 241 ? 4.768 -7.493 -9.102 1.00 80.19 241 ALA A N 1
ATOM 1936 C CA . ALA A 1 241 ? 6.013 -7.834 -9.782 1.00 80.19 241 ALA A CA 1
ATOM 1937 C C . ALA A 1 241 ? 5.945 -7.508 -11.285 1.00 80.19 241 ALA A C 1
ATOM 1939 O O . ALA A 1 241 ? 6.844 -6.855 -11.821 1.00 80.19 241 ALA A O 1
ATOM 1940 N N . TYR A 1 242 ? 4.849 -7.873 -11.956 1.00 88.06 242 TYR A N 1
ATOM 1941 C CA . TYR A 1 242 ? 4.637 -7.586 -13.375 1.00 88.06 242 TYR A CA 1
ATOM 1942 C C . TYR A 1 242 ? 4.584 -6.081 -13.670 1.00 88.06 242 TYR A C 1
ATOM 1944 O O . TYR A 1 242 ? 5.172 -5.615 -14.647 1.00 88.06 242 TYR A O 1
ATOM 1952 N N . THR A 1 243 ? 3.903 -5.290 -12.839 1.00 79.62 243 THR A N 1
ATOM 1953 C CA . THR A 1 243 ? 3.791 -3.836 -13.047 1.00 79.62 243 THR A CA 1
ATOM 1954 C C . THR A 1 243 ? 5.120 -3.115 -12.831 1.00 79.62 243 THR A C 1
ATOM 1956 O O . THR A 1 243 ? 5.459 -2.217 -13.616 1.00 79.62 243 THR A O 1
ATOM 1959 N N . ILE A 1 244 ? 5.903 -3.533 -11.832 1.00 83.75 244 ILE A N 1
ATOM 1960 C CA . ILE A 1 244 ? 7.269 -3.045 -11.601 1.00 83.75 244 ILE A CA 1
ATOM 1961 C C . ILE A 1 244 ? 8.150 -3.401 -12.800 1.00 83.75 244 ILE A C 1
ATOM 1963 O O . ILE A 1 244 ? 8.764 -2.510 -13.395 1.00 83.75 244 ILE A O 1
ATOM 1967 N N . TRP A 1 245 ? 8.143 -4.671 -13.213 1.00 88.81 245 TRP A N 1
ATOM 1968 C CA . TRP A 1 245 ? 8.901 -5.150 -14.367 1.00 88.81 245 TRP A CA 1
ATOM 1969 C C . TRP A 1 245 ? 8.547 -4.379 -15.642 1.00 88.81 245 TRP A C 1
ATOM 1971 O O . TRP A 1 245 ? 9.434 -3.856 -16.314 1.00 88.81 245 TRP A O 1
ATOM 1981 N N . LYS A 1 246 ? 7.255 -4.213 -15.946 1.00 88.94 246 LYS A N 1
ATOM 1982 C CA . LYS A 1 246 ? 6.780 -3.482 -17.129 1.00 88.94 246 LYS A CA 1
ATOM 1983 C C . LYS A 1 246 ? 7.241 -2.028 -17.123 1.00 88.94 246 LYS A C 1
ATOM 1985 O O . LYS A 1 246 ? 7.677 -1.510 -18.149 1.00 88.94 246 LYS A O 1
ATOM 1990 N N . THR A 1 247 ? 7.160 -1.363 -15.973 1.00 83.75 247 THR A N 1
ATOM 1991 C CA . THR A 1 247 ? 7.592 0.035 -15.836 1.00 83.75 247 THR A CA 1
ATOM 1992 C C . THR A 1 247 ? 9.096 0.166 -16.047 1.00 83.75 247 THR A C 1
ATOM 1994 O O . THR A 1 247 ? 9.540 1.072 -16.755 1.00 83.75 247 THR A O 1
ATOM 1997 N N . GLN A 1 248 ? 9.879 -0.749 -15.475 1.00 85.38 248 GLN A N 1
ATOM 1998 C CA . GLN A 1 248 ? 11.322 -0.779 -15.672 1.00 85.38 248 GLN A CA 1
ATOM 1999 C C . GLN A 1 248 ? 11.679 -1.066 -17.133 1.00 85.38 248 GLN A C 1
ATOM 2001 O O . GLN A 1 248 ? 12.518 -0.374 -17.703 1.00 85.38 248 GLN A O 1
ATOM 2006 N N . HIS A 1 249 ? 10.990 -2.013 -17.769 1.00 86.81 249 HIS A N 1
ATOM 2007 C CA . HIS A 1 249 ? 11.223 -2.361 -19.163 1.00 86.81 249 HIS A CA 1
ATOM 2008 C C . HIS A 1 249 ? 10.931 -1.185 -20.110 1.00 86.81 249 HIS A C 1
ATOM 2010 O O . HIS A 1 249 ? 11.694 -0.948 -21.048 1.00 86.81 249 HIS A O 1
ATOM 2016 N N . GLU A 1 250 ? 9.865 -0.415 -19.879 1.00 88.75 250 GLU A N 1
ATOM 2017 C CA . GLU A 1 250 ? 9.568 0.768 -20.697 1.00 88.75 250 GLU A CA 1
ATOM 2018 C C . GLU A 1 250 ? 10.596 1.892 -20.500 1.00 88.75 250 GLU A C 1
ATOM 2020 O O . GLU A 1 250 ? 10.999 2.526 -21.478 1.00 88.75 250 GLU A O 1
ATOM 2025 N N . LYS A 1 251 ? 11.093 2.098 -19.270 1.00 89.25 251 LYS A N 1
ATOM 2026 C CA . LYS A 1 251 ? 12.216 3.019 -19.012 1.00 89.25 251 LYS A CA 1
ATOM 2027 C C . LYS A 1 251 ? 13.478 2.578 -19.751 1.00 89.25 251 LYS A C 1
ATOM 2029 O O . LYS A 1 251 ? 14.104 3.386 -20.430 1.00 89.25 251 LYS A O 1
ATOM 2034 N N . ASP A 1 252 ? 13.805 1.293 -19.678 1.00 89.75 252 ASP A N 1
ATOM 2035 C CA . ASP A 1 252 ? 14.959 0.708 -20.358 1.00 89.75 252 ASP A CA 1
ATOM 2036 C C . ASP A 1 252 ? 14.853 0.858 -21.882 1.00 89.75 252 ASP A C 1
ATOM 2038 O O . ASP A 1 252 ? 15.831 1.216 -22.534 1.00 89.75 252 ASP A O 1
ATOM 2042 N N . LYS A 1 253 ? 13.656 0.680 -22.461 1.00 91.88 253 LYS A N 1
ATOM 2043 C CA . LYS A 1 253 ? 13.410 0.944 -23.889 1.00 91.88 253 LYS A CA 1
ATOM 2044 C C . LYS A 1 253 ? 13.605 2.413 -24.257 1.00 91.88 253 LYS A C 1
ATOM 2046 O O . LYS A 1 253 ? 14.054 2.680 -25.368 1.00 91.88 253 LYS A O 1
ATOM 2051 N N . ALA A 1 254 ? 13.216 3.348 -23.391 1.00 92.50 254 ALA A N 1
ATOM 2052 C CA . ALA A 1 254 ? 13.394 4.776 -23.641 1.00 92.50 254 ALA A CA 1
ATOM 2053 C C . ALA A 1 254 ? 14.883 5.152 -23.638 1.00 92.50 254 ALA A C 1
ATOM 2055 O O . ALA A 1 254 ? 15.368 5.707 -24.618 1.00 92.50 254 ALA A O 1
ATOM 2056 N N . ILE A 1 255 ? 15.623 4.729 -22.607 1.00 92.94 255 ILE A N 1
ATOM 2057 C CA . ILE A 1 255 ? 17.076 4.942 -22.510 1.00 92.94 255 ILE A CA 1
ATOM 2058 C C . ILE A 1 255 ? 17.794 4.291 -23.698 1.00 92.94 255 ILE A C 1
ATOM 2060 O O . ILE A 1 255 ? 18.665 4.906 -24.307 1.00 92.94 255 ILE A O 1
ATOM 2064 N N . ALA A 1 256 ? 17.402 3.070 -24.076 1.00 94.31 256 ALA A N 1
ATOM 2065 C CA . ALA A 1 256 ? 17.984 2.384 -25.223 1.00 94.31 256 ALA A CA 1
ATOM 2066 C C . ALA A 1 256 ? 17.770 3.150 -26.540 1.00 94.31 256 ALA A C 1
ATOM 2068 O O . ALA A 1 256 ? 18.688 3.210 -27.353 1.00 94.31 256 ALA A O 1
ATOM 2069 N N . ARG A 1 257 ? 16.597 3.772 -26.742 1.00 94.88 257 ARG A N 1
ATOM 2070 C CA . ARG A 1 257 ? 16.341 4.634 -27.911 1.00 94.88 257 ARG A CA 1
ATOM 2071 C C . ARG A 1 257 ? 17.233 5.868 -27.918 1.00 94.88 257 ARG A C 1
ATOM 2073 O O . ARG A 1 257 ? 17.734 6.238 -28.974 1.00 94.88 257 ARG A O 1
ATOM 2080 N N . ASP A 1 258 ? 17.424 6.505 -26.770 1.00 95.00 258 ASP A N 1
ATOM 2081 C CA . ASP A 1 258 ? 18.242 7.717 -26.685 1.00 95.00 258 ASP A CA 1
ATOM 2082 C C . ASP A 1 258 ? 19.732 7.414 -26.900 1.00 95.00 258 ASP A C 1
ATOM 2084 O O . ASP A 1 258 ? 20.414 8.152 -27.612 1.00 95.00 258 ASP A O 1
ATOM 2088 N N . LEU A 1 259 ? 20.222 6.285 -26.378 1.00 94.62 259 LEU A N 1
ATOM 2089 C CA . LEU A 1 259 ? 21.580 5.805 -26.645 1.00 94.62 259 LEU A CA 1
ATOM 2090 C C . LEU A 1 259 ? 21.769 5.384 -28.105 1.00 94.62 259 LEU A C 1
ATOM 2092 O O . LEU A 1 259 ? 22.802 5.701 -28.685 1.00 94.62 259 LEU A O 1
ATOM 2096 N N . ALA A 1 260 ? 20.775 4.736 -28.720 1.00 95.06 260 ALA A N 1
ATOM 2097 C CA . ALA A 1 260 ? 20.819 4.396 -30.141 1.00 95.06 260 ALA A CA 1
ATOM 2098 C C . ALA A 1 260 ? 20.903 5.650 -31.022 1.00 95.06 260 ALA A C 1
ATOM 2100 O O . ALA A 1 260 ? 21.759 5.719 -31.894 1.00 95.06 260 ALA A O 1
ATOM 2101 N N . LYS A 1 261 ? 20.117 6.696 -30.729 1.00 94.62 261 LYS A N 1
ATOM 2102 C CA . LYS A 1 261 ? 20.234 7.992 -31.422 1.00 94.62 261 LYS A CA 1
ATOM 2103 C C . LYS A 1 261 ? 21.619 8.616 -31.271 1.00 94.62 261 LYS A C 1
ATOM 2105 O O . LYS A 1 261 ? 22.100 9.273 -32.188 1.00 94.62 261 LYS A O 1
ATOM 2110 N N . LEU A 1 262 ? 22.245 8.472 -30.103 1.00 93.12 262 LEU A N 1
ATOM 2111 C CA . LEU A 1 262 ? 23.603 8.966 -29.882 1.00 93.12 262 LEU A CA 1
ATOM 2112 C C . LEU A 1 262 ? 24.620 8.157 -30.698 1.00 93.12 262 LEU A C 1
ATOM 2114 O O . LEU A 1 262 ? 25.498 8.751 -31.314 1.00 93.12 262 LEU A O 1
ATOM 2118 N N . ALA A 1 263 ? 24.449 6.837 -30.774 1.00 93.06 263 ALA A N 1
ATOM 2119 C CA . ALA A 1 263 ? 25.249 5.975 -31.637 1.00 93.06 263 ALA A CA 1
ATOM 2120 C C . ALA A 1 263 ? 25.087 6.342 -33.118 1.00 93.06 263 ALA A C 1
ATOM 2122 O O . ALA A 1 263 ? 26.083 6.465 -33.818 1.00 93.06 263 ALA A O 1
ATOM 2123 N N . HIS A 1 264 ? 23.858 6.600 -33.578 1.00 93.94 264 HIS A N 1
ATOM 2124 C CA . HIS A 1 264 ? 23.586 7.074 -34.938 1.00 93.94 264 HIS A CA 1
ATOM 2125 C C . HIS A 1 264 ? 24.286 8.395 -35.234 1.00 93.94 264 HIS A C 1
ATOM 2127 O O . HIS A 1 264 ? 24.866 8.537 -36.300 1.00 93.94 264 HIS A O 1
ATOM 2133 N N . LYS A 1 265 ? 24.300 9.342 -34.287 1.00 92.19 265 LYS A N 1
ATOM 2134 C CA . LYS A 1 265 ? 25.062 10.591 -34.448 1.00 92.19 265 LYS A CA 1
ATOM 2135 C C . LYS A 1 265 ? 26.557 10.330 -34.603 1.00 92.19 265 LYS A C 1
ATOM 2137 O O . LYS A 1 265 ? 27.162 10.921 -35.483 1.00 92.19 265 LYS A O 1
ATOM 2142 N N . ILE A 1 266 ? 27.129 9.458 -33.769 1.00 89.25 266 ILE A N 1
ATOM 2143 C CA . ILE A 1 266 ? 28.553 9.099 -33.845 1.00 89.25 266 ILE A CA 1
ATOM 2144 C C . ILE A 1 266 ? 28.861 8.435 -35.192 1.00 89.25 266 ILE A C 1
ATOM 2146 O O . ILE A 1 266 ? 29.809 8.838 -35.857 1.00 89.25 266 ILE A O 1
ATOM 2150 N N . LEU A 1 267 ? 28.040 7.465 -35.608 1.00 90.31 267 LEU A N 1
ATOM 2151 C CA . LEU A 1 267 ? 28.190 6.763 -36.884 1.00 90.31 267 LEU A CA 1
ATOM 2152 C C . LEU A 1 267 ? 28.071 7.721 -38.072 1.00 90.31 267 LEU A C 1
ATOM 2154 O O . LEU A 1 267 ? 28.919 7.683 -38.949 1.00 90.31 267 LEU A O 1
ATOM 2158 N N . ALA A 1 268 ? 27.085 8.618 -38.073 1.00 88.25 268 ALA A N 1
ATOM 2159 C CA . ALA A 1 268 ? 26.881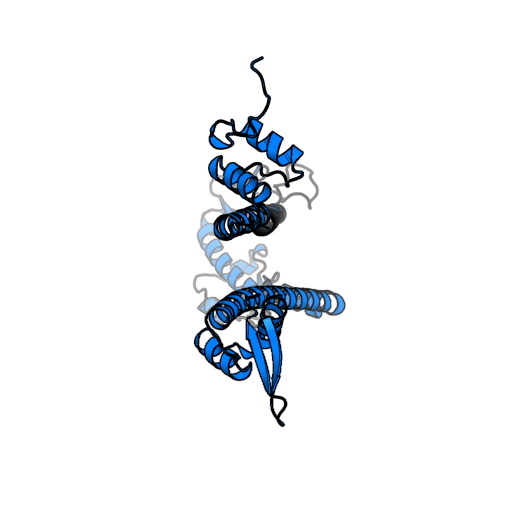 9.588 -39.148 1.00 88.25 268 ALA A CA 1
ATOM 2160 C C . ALA A 1 268 ? 28.011 10.623 -39.270 1.00 88.25 268 ALA A C 1
ATOM 2162 O O . ALA A 1 268 ? 28.179 11.217 -40.330 1.00 88.25 268 ALA A O 1
ATOM 2163 N N . THR A 1 269 ? 28.761 10.874 -38.192 1.00 87.38 269 THR A N 1
ATOM 2164 C CA . THR A 1 269 ? 29.951 11.745 -38.214 1.00 87.38 269 THR A CA 1
ATOM 2165 C C . THR A 1 269 ? 31.250 10.996 -38.492 1.00 87.38 269 THR A C 1
ATOM 2167 O O . THR A 1 269 ? 32.287 11.628 -38.670 1.00 87.38 269 THR A O 1
ATOM 2170 N N . ALA A 1 270 ? 31.226 9.666 -38.460 1.00 83.69 270 ALA A N 1
ATOM 2171 C CA . ALA A 1 270 ? 32.406 8.848 -38.653 1.00 83.69 270 ALA A CA 1
ATOM 2172 C C . ALA A 1 270 ? 32.468 8.357 -40.101 1.00 83.69 270 ALA A C 1
ATOM 2174 O O . ALA A 1 270 ? 31.698 7.493 -40.503 1.00 83.69 270 ALA A O 1
ATOM 2175 N N . ASP A 1 271 ? 33.470 8.812 -40.852 1.00 72.31 271 ASP A N 1
ATOM 2176 C CA . ASP A 1 271 ? 33.708 8.357 -42.234 1.00 72.31 271 ASP A CA 1
ATOM 2177 C C . ASP A 1 271 ? 34.223 6.902 -42.321 1.00 72.31 271 ASP A C 1
ATOM 2179 O O . ASP A 1 271 ? 34.502 6.374 -43.401 1.00 72.31 271 ASP A O 1
ATOM 2183 N N . LYS A 1 272 ? 34.400 6.231 -41.176 1.00 84.06 272 LYS A N 1
ATOM 2184 C CA . LYS A 1 272 ? 34.990 4.893 -41.055 1.00 84.06 272 LYS A CA 1
ATOM 2185 C C . LYS A 1 272 ? 34.077 3.958 -40.269 1.00 84.06 272 LYS A C 1
ATOM 2187 O O . LYS A 1 272 ? 33.251 4.385 -39.468 1.00 84.06 272 LYS A O 1
ATOM 2192 N N . GLN A 1 273 ? 34.276 2.659 -40.476 1.00 89.00 273 GLN A N 1
ATOM 2193 C CA . GLN A 1 273 ? 33.630 1.622 -39.676 1.00 89.00 273 GLN A CA 1
ATOM 2194 C C . GLN A 1 273 ? 33.993 1.742 -38.188 1.00 89.00 273 GLN A C 1
ATOM 2196 O O . GLN A 1 273 ? 35.148 1.999 -37.845 1.00 89.00 273 GLN A O 1
ATOM 2201 N N . ILE A 1 274 ? 33.015 1.508 -37.313 1.00 89.62 274 ILE A N 1
ATOM 2202 C CA . ILE A 1 274 ? 33.195 1.454 -35.861 1.00 89.62 274 ILE A CA 1
ATOM 2203 C C . ILE A 1 274 ? 32.828 0.054 -35.381 1.00 89.62 274 ILE A C 1
ATOM 2205 O O . ILE A 1 274 ? 31.720 -0.425 -35.629 1.00 89.62 274 ILE A O 1
ATOM 2209 N N . TYR A 1 275 ? 33.736 -0.602 -34.661 1.00 90.62 275 TYR A N 1
ATOM 2210 C CA . TYR A 1 275 ? 33.447 -1.904 -34.070 1.00 90.62 275 TYR A CA 1
ATOM 2211 C C . TYR A 1 275 ? 32.353 -1.792 -33.006 1.00 90.62 275 TYR A C 1
ATOM 2213 O O . TYR A 1 275 ? 32.327 -0.863 -32.193 1.00 90.62 275 TYR A O 1
ATOM 2221 N N . ILE A 1 276 ? 31.454 -2.778 -32.981 1.00 89.75 276 ILE A N 1
ATOM 2222 C CA . ILE A 1 276 ? 30.320 -2.821 -32.047 1.00 89.75 276 ILE A CA 1
ATOM 2223 C C . ILE A 1 276 ? 30.803 -2.748 -30.589 1.00 89.75 276 ILE A C 1
ATOM 2225 O O . ILE A 1 276 ? 30.175 -2.096 -29.749 1.00 89.75 276 ILE A O 1
ATOM 2229 N N . TYR A 1 277 ? 31.943 -3.379 -30.289 1.00 87.69 277 TYR A N 1
ATOM 2230 C CA . TYR A 1 277 ? 32.578 -3.321 -28.974 1.00 87.69 277 TYR A CA 1
ATOM 2231 C C . TYR A 1 277 ? 32.988 -1.893 -28.586 1.00 87.69 277 TYR A C 1
ATOM 2233 O O . TYR A 1 277 ? 32.639 -1.433 -27.498 1.00 87.69 277 TYR A O 1
ATOM 2241 N N . ASP A 1 278 ? 33.645 -1.159 -29.483 1.00 87.88 278 ASP A N 1
ATOM 2242 C CA . ASP A 1 278 ? 34.106 0.206 -29.212 1.00 87.88 278 ASP A CA 1
ATOM 2243 C C . ASP A 1 278 ? 32.929 1.162 -29.019 1.00 87.88 278 ASP A C 1
ATOM 2245 O O . ASP A 1 278 ? 32.913 1.961 -28.078 1.00 87.88 278 ASP A O 1
ATOM 2249 N N . MET A 1 279 ? 31.881 1.018 -29.837 1.00 90.75 279 MET A N 1
ATOM 2250 C CA . MET A 1 279 ? 30.640 1.771 -29.654 1.00 90.75 279 MET A CA 1
ATOM 2251 C C . MET A 1 279 ? 30.010 1.475 -28.285 1.00 90.75 279 MET A C 1
ATOM 2253 O O . MET A 1 279 ? 29.590 2.390 -27.574 1.00 90.75 279 MET A O 1
ATOM 2257 N N . LYS A 1 280 ? 29.993 0.207 -27.855 1.00 91.19 280 LYS A N 1
ATOM 2258 C CA . LYS A 1 280 ? 29.503 -0.178 -26.523 1.00 91.19 280 LYS A CA 1
ATOM 2259 C C . LYS A 1 280 ? 30.289 0.500 -25.404 1.00 91.19 280 LYS A C 1
ATOM 2261 O O . LYS A 1 280 ? 29.681 0.969 -24.441 1.00 91.19 280 LYS A O 1
ATOM 2266 N N . VAL A 1 281 ? 31.616 0.560 -25.517 1.00 88.31 281 VAL A N 1
ATOM 2267 C CA . VAL A 1 281 ? 32.499 1.212 -24.537 1.00 88.31 281 VAL A CA 1
ATOM 2268 C C . VAL A 1 281 ? 32.207 2.713 -24.460 1.00 88.31 281 VAL A C 1
ATOM 2270 O O . VAL A 1 281 ? 32.016 3.238 -23.362 1.00 88.31 281 VAL A O 1
ATOM 2273 N N . GLN A 1 282 ? 32.073 3.391 -25.604 1.00 88.38 282 GLN A N 1
ATOM 2274 C CA . GLN A 1 282 ? 31.738 4.819 -25.652 1.00 88.38 282 GLN A CA 1
ATOM 2275 C C . GLN A 1 282 ? 30.364 5.113 -25.031 1.00 88.38 282 GLN A C 1
ATOM 2277 O O . GLN A 1 282 ? 30.213 6.034 -24.225 1.00 88.38 282 GLN A O 1
ATOM 2282 N N . LEU A 1 283 ? 29.356 4.296 -25.341 1.00 89.38 283 LEU A N 1
ATOM 2283 C CA . LEU A 1 283 ? 28.015 4.449 -24.777 1.00 89.38 283 LEU A CA 1
ATOM 2284 C C . LEU A 1 283 ? 27.959 4.087 -23.283 1.00 89.38 283 LEU A C 1
ATOM 2286 O O . LEU A 1 283 ? 27.163 4.672 -22.544 1.00 89.38 283 LEU A O 1
ATOM 2290 N N . ARG A 1 284 ? 28.823 3.184 -22.799 1.00 89.69 284 ARG A N 1
ATOM 2291 C CA . ARG A 1 284 ? 28.931 2.839 -21.369 1.00 89.69 284 ARG A CA 1
ATOM 2292 C C . ARG A 1 284 ? 29.335 4.045 -20.516 1.00 89.69 284 ARG A C 1
ATOM 2294 O O . ARG A 1 284 ? 28.871 4.156 -19.383 1.00 89.69 284 ARG A O 1
ATOM 2301 N N . ALA A 1 285 ? 30.116 4.979 -21.066 1.00 85.62 285 ALA A N 1
ATOM 2302 C CA . ALA A 1 285 ? 30.438 6.240 -20.396 1.00 85.62 285 ALA A CA 1
ATOM 2303 C C . ALA A 1 285 ? 29.202 7.139 -20.186 1.00 85.62 285 ALA A C 1
ATOM 2305 O O . ALA A 1 285 ? 29.167 7.936 -19.252 1.00 85.62 285 ALA A O 1
ATOM 2306 N N . LYS A 1 286 ? 28.166 7.002 -21.027 1.00 88.00 286 LYS A N 1
ATOM 2307 C CA . LYS A 1 286 ? 26.886 7.719 -20.889 1.00 88.00 286 LYS A CA 1
ATOM 2308 C C . LYS A 1 286 ? 25.871 6.960 -20.038 1.00 88.00 286 LYS A C 1
ATOM 2310 O O . LYS A 1 286 ? 25.044 7.582 -19.377 1.00 88.00 286 LYS A O 1
ATOM 2315 N N . TYR A 1 287 ? 25.932 5.630 -20.030 1.00 90.75 287 TYR A N 1
ATOM 2316 C CA . TYR A 1 287 ? 25.056 4.796 -19.216 1.00 90.75 287 TYR A CA 1
ATOM 2317 C C . TYR A 1 287 ? 25.787 3.560 -18.685 1.00 90.75 287 TYR A C 1
ATOM 2319 O O . TYR A 1 287 ? 26.013 2.587 -19.404 1.00 90.75 287 TYR A O 1
ATOM 2327 N N . ARG A 1 288 ? 26.109 3.568 -17.385 1.00 88.06 288 ARG A N 1
ATOM 2328 C CA . ARG A 1 288 ? 26.936 2.531 -16.738 1.00 88.06 288 ARG A CA 1
ATOM 2329 C C . ARG A 1 288 ? 26.354 1.117 -16.855 1.00 88.06 288 ARG A C 1
ATOM 2331 O O . ARG A 1 288 ? 27.106 0.160 -16.976 1.00 88.06 288 ARG A O 1
ATOM 2338 N N . SER A 1 289 ? 25.025 0.979 -16.849 1.00 90.56 289 SER A N 1
ATOM 2339 C CA . SER A 1 289 ? 24.323 -0.319 -16.906 1.00 90.56 289 SER A CA 1
ATOM 2340 C C . SER A 1 289 ? 23.967 -0.754 -18.333 1.00 90.56 289 SER A C 1
ATOM 2342 O O . SER A 1 289 ? 22.930 -1.382 -18.555 1.00 90.56 289 SER A O 1
ATOM 2344 N N . ILE A 1 290 ? 24.799 -0.402 -19.316 1.00 90.44 290 ILE A N 1
ATOM 2345 C CA . ILE A 1 290 ? 24.499 -0.643 -20.731 1.00 90.44 290 ILE A CA 1
ATOM 2346 C C . ILE A 1 290 ? 24.280 -2.120 -21.057 1.00 90.44 290 ILE A C 1
ATOM 2348 O O . ILE A 1 290 ? 23.437 -2.427 -21.891 1.00 90.44 290 ILE A O 1
ATOM 2352 N N . ASP A 1 291 ? 24.962 -3.036 -20.364 1.00 91.12 291 ASP A N 1
ATOM 2353 C CA . ASP A 1 291 ? 24.867 -4.477 -20.612 1.00 91.12 291 ASP A CA 1
ATOM 2354 C C . ASP A 1 291 ? 23.432 -5.005 -20.492 1.00 91.12 291 ASP A C 1
ATOM 2356 O O . ASP A 1 291 ? 23.011 -5.820 -21.312 1.00 91.12 291 ASP A O 1
ATOM 2360 N N . ARG A 1 292 ? 22.642 -4.468 -19.550 1.00 91.00 292 ARG A N 1
ATOM 2361 C CA . ARG A 1 292 ? 21.232 -4.849 -19.360 1.00 91.00 292 ARG A CA 1
ATOM 2362 C C . ARG A 1 292 ? 20.366 -4.509 -20.572 1.00 91.00 292 ARG A C 1
ATOM 2364 O O . ARG A 1 292 ? 19.425 -5.231 -20.885 1.00 91.00 292 ARG A O 1
ATOM 2371 N N . ILE A 1 293 ? 20.672 -3.401 -21.243 1.00 93.69 293 ILE A N 1
ATOM 2372 C CA . ILE A 1 293 ? 19.863 -2.851 -22.336 1.00 93.69 293 ILE A CA 1
ATOM 2373 C C . ILE A 1 293 ? 20.540 -2.981 -23.705 1.00 93.69 293 ILE A C 1
ATOM 2375 O O . ILE A 1 293 ? 19.962 -2.567 -24.708 1.00 93.69 293 ILE A O 1
ATOM 2379 N N . TRP A 1 294 ? 21.727 -3.591 -23.766 1.00 94.31 294 TRP A N 1
ATOM 2380 C CA . TRP A 1 294 ? 22.586 -3.616 -24.949 1.00 94.31 294 TRP A CA 1
ATOM 2381 C C . TRP A 1 294 ? 21.900 -4.230 -26.163 1.00 94.31 294 TRP A C 1
ATOM 2383 O O . TRP A 1 294 ? 21.862 -3.615 -27.222 1.00 94.31 294 TRP A O 1
ATOM 2393 N N . LYS A 1 295 ? 21.259 -5.392 -25.989 1.00 93.75 295 LYS A N 1
ATOM 2394 C CA . LYS A 1 295 ? 20.498 -6.052 -27.063 1.00 93.75 295 LYS A CA 1
ATOM 2395 C C . LYS A 1 295 ? 19.403 -5.147 -27.638 1.00 93.75 295 LYS A C 1
ATOM 2397 O O . LYS A 1 295 ? 19.153 -5.151 -28.837 1.00 93.75 295 LYS A O 1
ATOM 2402 N N . THR A 1 296 ? 18.760 -4.354 -26.784 1.00 93.62 296 THR A N 1
ATOM 2403 C CA . THR A 1 296 ? 17.717 -3.408 -27.198 1.00 93.62 296 THR A CA 1
ATOM 2404 C C . THR A 1 296 ? 18.314 -2.214 -27.944 1.00 93.62 296 THR A C 1
ATOM 2406 O O . THR A 1 296 ? 17.721 -1.764 -28.918 1.00 93.62 296 THR A O 1
ATOM 2409 N N . ILE A 1 297 ? 19.478 -1.715 -27.514 1.00 94.50 297 ILE A N 1
ATOM 2410 C CA . ILE A 1 297 ? 20.216 -0.645 -28.206 1.00 94.50 297 ILE A CA 1
ATOM 2411 C C . ILE A 1 297 ? 20.623 -1.107 -29.605 1.00 94.50 297 ILE A C 1
ATOM 2413 O O . ILE A 1 297 ? 20.278 -0.437 -30.571 1.00 94.50 297 ILE A O 1
ATOM 2417 N N . VAL A 1 298 ? 21.279 -2.269 -29.707 1.00 93.69 298 VAL A N 1
ATOM 2418 C CA . VAL A 1 298 ? 21.689 -2.900 -30.974 1.00 93.69 298 VAL A CA 1
ATOM 2419 C C . VAL A 1 298 ? 20.502 -2.989 -31.929 1.00 93.69 298 VAL A C 1
ATOM 2421 O O . VAL A 1 298 ? 20.565 -2.461 -33.031 1.00 93.69 298 VAL A O 1
ATOM 2424 N N . LYS A 1 299 ? 19.365 -3.517 -31.455 1.00 93.75 299 LYS A N 1
ATOM 2425 C CA . LYS A 1 299 ? 18.136 -3.599 -32.252 1.00 93.75 299 LYS A CA 1
ATOM 2426 C C . LYS A 1 299 ? 17.665 -2.241 -32.784 1.00 93.75 299 LYS A C 1
ATOM 2428 O O . LYS A 1 299 ? 17.157 -2.173 -33.893 1.00 93.75 299 LYS A O 1
ATOM 2433 N N . TYR A 1 300 ? 17.772 -1.163 -32.006 1.00 93.69 300 TYR A N 1
ATOM 2434 C CA . TYR A 1 300 ? 17.400 0.170 -32.493 1.00 93.69 300 TYR A CA 1
ATOM 2435 C C . TYR A 1 300 ? 18.413 0.747 -33.483 1.00 93.69 300 TYR A C 1
ATOM 2437 O O . TYR A 1 300 ? 18.003 1.497 -34.363 1.00 93.69 300 TYR A O 1
ATOM 2445 N N . ILE A 1 301 ? 19.698 0.420 -33.333 1.00 92.62 301 ILE A N 1
ATOM 2446 C CA . ILE A 1 301 ? 20.756 0.885 -34.232 1.00 92.62 301 ILE A CA 1
ATOM 2447 C C . ILE A 1 301 ? 20.632 0.200 -35.594 1.00 92.62 301 ILE A C 1
ATOM 2449 O O . ILE A 1 301 ? 20.568 0.886 -36.607 1.00 92.62 301 ILE A O 1
ATOM 2453 N N . GLU A 1 302 ? 20.531 -1.130 -35.596 1.00 92.50 302 GLU A N 1
ATOM 2454 C CA . GLU A 1 302 ? 20.490 -1.975 -36.799 1.00 92.50 302 GLU A CA 1
ATOM 2455 C C . GLU A 1 302 ? 19.152 -1.913 -37.544 1.00 92.50 302 GLU A C 1
ATOM 2457 O O . GLU A 1 302 ? 19.076 -2.267 -38.714 1.00 92.50 302 GLU A O 1
ATOM 2462 N N . ASN A 1 303 ? 18.087 -1.438 -36.890 1.00 92.44 303 ASN A N 1
ATOM 2463 C CA . ASN A 1 303 ? 16.814 -1.164 -37.558 1.00 92.44 303 ASN A CA 1
ATOM 2464 C C . ASN A 1 303 ? 16.847 0.106 -38.433 1.00 92.44 303 ASN A C 1
ATOM 2466 O O . ASN A 1 303 ? 15.854 0.390 -39.105 1.00 92.44 303 ASN A O 1
ATOM 2470 N N . ASP A 1 304 ? 17.914 0.907 -38.382 1.00 88.19 304 ASP A N 1
ATOM 2471 C CA . ASP A 1 304 ? 18.068 2.087 -39.234 1.00 88.19 304 ASP A CA 1
ATOM 2472 C C . ASP A 1 304 ? 18.686 1.692 -40.580 1.00 88.19 304 ASP A C 1
ATOM 2474 O O . ASP A 1 304 ? 19.750 1.080 -40.628 1.00 88.19 304 ASP A O 1
ATOM 2478 N N . SER A 1 305 ? 18.032 2.074 -41.679 1.00 86.50 305 SER A N 1
ATOM 2479 C CA . SER A 1 305 ? 18.465 1.751 -43.042 1.00 86.50 305 SER A CA 1
ATOM 2480 C C . SER A 1 305 ? 19.822 2.349 -43.417 1.00 86.50 305 SER A C 1
ATOM 2482 O O . SER A 1 305 ? 20.444 1.883 -44.365 1.00 86.50 305 SER A O 1
ATOM 2484 N N . HIS A 1 306 ? 20.282 3.377 -42.699 1.00 89.44 306 HIS A N 1
ATOM 2485 C CA . HIS A 1 306 ? 21.590 3.988 -42.935 1.00 89.44 306 HIS A CA 1
ATOM 2486 C C . HIS A 1 306 ? 22.722 3.247 -42.218 1.00 89.44 306 HIS A C 1
ATOM 2488 O O . HIS A 1 306 ? 23.879 3.613 -42.383 1.00 89.44 306 HIS A O 1
ATOM 2494 N N . VAL A 1 307 ? 22.437 2.231 -41.399 1.00 89.50 307 VAL A N 1
ATOM 2495 C CA . VAL A 1 307 ? 23.478 1.460 -40.713 1.00 89.50 307 VAL A CA 1
ATOM 2496 C C . VAL A 1 307 ? 23.724 0.155 -41.458 1.00 89.50 307 VAL A C 1
ATOM 2498 O O . VAL A 1 307 ? 22.865 -0.718 -41.523 1.00 89.50 307 VAL A O 1
ATOM 2501 N N . ILE A 1 308 ? 24.940 -0.002 -41.973 1.00 89.44 308 ILE A N 1
ATOM 2502 C CA . ILE A 1 308 ? 25.425 -1.254 -42.548 1.00 89.44 308 ILE A CA 1
ATOM 2503 C C . ILE A 1 308 ? 26.114 -2.047 -41.441 1.00 89.44 308 ILE A C 1
ATOM 2505 O O . ILE A 1 308 ? 27.044 -1.556 -40.793 1.00 89.44 308 ILE A O 1
ATOM 2509 N N . VAL A 1 309 ? 25.669 -3.286 -41.248 1.00 90.38 309 VAL A N 1
ATOM 2510 C CA . VAL A 1 309 ? 26.324 -4.256 -40.368 1.00 90.38 309 VAL A CA 1
ATOM 2511 C C . VAL A 1 309 ? 27.287 -5.082 -41.207 1.00 90.38 309 VAL A C 1
ATOM 2513 O O . VAL A 1 309 ? 26.889 -5.687 -42.200 1.00 90.38 309 VAL A O 1
ATOM 2516 N N . GLY A 1 310 ? 28.554 -5.101 -40.812 1.00 85.69 310 GLY A N 1
ATOM 2517 C CA . GLY A 1 310 ? 29.579 -5.906 -41.462 1.00 85.69 310 GLY A CA 1
ATOM 2518 C C . GLY A 1 310 ? 30.348 -6.754 -40.462 1.00 85.69 310 GLY A C 1
ATOM 2519 O O . GLY A 1 310 ? 30.290 -6.541 -39.250 1.00 85.69 310 GLY A O 1
ATOM 2520 N N . VAL A 1 311 ? 31.080 -7.729 -40.987 1.00 86.31 311 VAL A N 1
ATOM 2521 C CA . VAL A 1 311 ? 31.964 -8.607 -40.219 1.00 86.31 311 VAL A CA 1
ATOM 2522 C C . VAL A 1 311 ? 33.345 -8.519 -40.849 1.00 86.31 311 VAL A C 1
ATOM 2524 O O . VAL A 1 311 ? 33.468 -8.673 -42.063 1.00 86.31 311 VAL A O 1
ATOM 2527 N N . MET A 1 312 ? 34.378 -8.256 -40.049 1.00 79.19 312 MET A N 1
ATOM 2528 C CA . MET A 1 312 ? 35.753 -8.147 -40.541 1.00 79.19 312 MET A CA 1
ATOM 2529 C C . MET A 1 312 ? 36.713 -9.054 -39.765 1.00 79.19 312 MET A C 1
ATOM 2531 O O . MET A 1 312 ? 36.594 -9.234 -38.555 1.00 79.19 312 MET A O 1
ATOM 2535 N N . GLY A 1 313 ? 37.703 -9.595 -40.482 1.00 69.38 313 GLY A N 1
ATOM 2536 C CA . GLY A 1 313 ? 38.816 -10.358 -39.916 1.00 69.38 313 GLY A CA 1
ATOM 2537 C C . GLY A 1 313 ? 38.491 -11.812 -39.549 1.00 69.38 313 GLY A C 1
ATOM 2538 O O . GLY A 1 313 ? 37.345 -12.252 -39.569 1.00 69.38 313 GLY A O 1
ATOM 2539 N N . ALA A 1 314 ? 39.535 -12.563 -39.180 1.00 55.28 314 ALA A N 1
ATOM 2540 C CA . ALA A 1 314 ? 39.445 -13.985 -38.821 1.00 55.28 314 ALA A CA 1
ATOM 2541 C C . ALA A 1 314 ? 38.724 -14.249 -37.483 1.00 55.28 314 ALA A C 1
ATOM 2543 O O . ALA A 1 314 ? 38.365 -15.384 -37.188 1.00 55.28 314 ALA A O 1
ATOM 2544 N N . ARG A 1 315 ? 38.518 -13.207 -36.664 1.00 61.94 315 ARG A N 1
ATOM 2545 C CA . ARG A 1 315 ? 37.798 -13.280 -35.381 1.00 61.94 315 ARG A CA 1
ATOM 2546 C C . ARG A 1 315 ? 36.307 -12.949 -35.491 1.00 61.94 315 ARG A C 1
ATOM 2548 O O . ARG A 1 315 ? 35.621 -12.964 -34.477 1.00 61.94 315 ARG A O 1
ATOM 2555 N N . HIS A 1 316 ? 35.810 -12.696 -36.705 1.00 73.75 316 HIS A N 1
ATOM 2556 C CA . HIS A 1 316 ? 34.424 -12.302 -36.965 1.00 73.75 316 HIS A CA 1
ATOM 2557 C C . HIS A 1 316 ? 33.977 -11.077 -36.154 1.00 73.75 316 HIS A C 1
ATOM 2559 O O . HIS A 1 316 ? 32.863 -11.034 -35.629 1.00 73.75 316 HIS A O 1
ATOM 2565 N N . ASP A 1 317 ? 34.837 -10.060 -36.069 1.00 78.94 317 ASP A N 1
ATOM 2566 C CA . ASP A 1 317 ? 34.506 -8.845 -35.337 1.00 78.94 317 ASP A CA 1
ATOM 2567 C C . ASP A 1 317 ? 33.445 -8.054 -36.112 1.00 78.94 317 ASP A C 1
ATOM 2569 O O . ASP A 1 317 ? 33.654 -7.598 -37.241 1.00 78.94 317 ASP A O 1
ATOM 2573 N N . THR A 1 318 ? 32.271 -7.917 -35.500 1.00 87.31 318 THR A N 1
ATOM 2574 C CA . THR A 1 318 ? 31.151 -7.155 -36.054 1.00 87.31 318 THR A CA 1
ATOM 2575 C C . THR A 1 318 ? 31.385 -5.654 -35.919 1.00 87.31 318 THR A C 1
ATOM 2577 O O . THR A 1 318 ? 31.731 -5.158 -34.837 1.00 87.31 318 THR A O 1
ATOM 2580 N N . TYR A 1 319 ? 31.126 -4.921 -36.997 1.00 90.12 319 TYR A N 1
ATOM 2581 C CA . TYR A 1 319 ? 31.216 -3.467 -37.051 1.00 90.12 319 TYR A CA 1
ATOM 2582 C C . TYR A 1 319 ? 29.950 -2.847 -37.642 1.00 90.12 3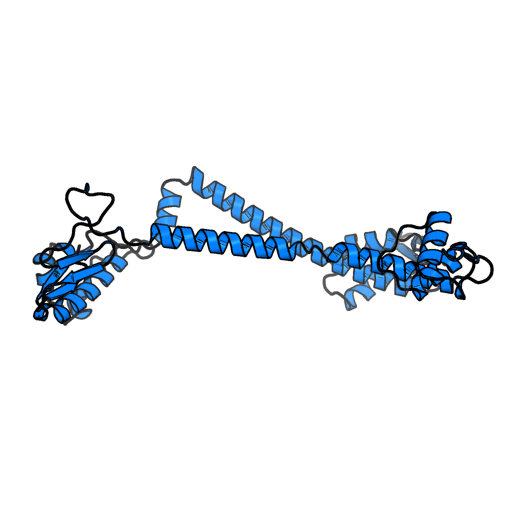19 TYR A C 1
ATOM 2584 O O . TYR A 1 319 ? 29.190 -3.487 -38.372 1.00 90.12 319 TYR A O 1
ATOM 2592 N N . TRP A 1 320 ? 29.758 -1.567 -37.341 1.00 93.56 320 TRP A N 1
ATOM 2593 C CA . TRP A 1 320 ? 28.753 -0.716 -37.958 1.00 93.56 320 TRP A CA 1
ATOM 2594 C C . TRP A 1 320 ? 29.428 0.345 -38.818 1.00 93.56 320 TRP A C 1
ATOM 2596 O O . TRP A 1 320 ? 30.443 0.927 -38.429 1.00 93.56 320 TRP A O 1
ATOM 2606 N N . LYS A 1 321 ? 28.854 0.611 -39.987 1.00 91.25 321 LYS A N 1
ATOM 2607 C CA . LYS A 1 321 ? 29.255 1.706 -40.872 1.00 91.25 321 LYS A CA 1
ATOM 2608 C C . LYS A 1 321 ? 28.017 2.497 -41.272 1.00 91.25 321 LYS A C 1
ATOM 2610 O O . LYS A 1 321 ? 26.973 1.907 -41.534 1.00 91.25 321 LYS A O 1
ATOM 2615 N N . TRP A 1 322 ? 28.137 3.819 -41.316 1.00 91.69 322 TRP A N 1
ATOM 2616 C CA . TRP A 1 322 ? 27.073 4.666 -41.836 1.00 91.69 322 TRP A CA 1
ATOM 2617 C C . TRP A 1 322 ? 27.087 4.670 -43.368 1.00 91.69 322 TRP A C 1
ATOM 2619 O O . TRP A 1 322 ? 28.144 4.815 -43.987 1.00 91.69 322 TRP A O 1
ATOM 2629 N N . ASN A 1 323 ? 25.919 4.488 -43.976 1.00 88.75 323 ASN A N 1
ATOM 2630 C CA . ASN A 1 323 ? 25.704 4.662 -45.400 1.00 88.75 323 ASN A CA 1
ATOM 2631 C C . ASN A 1 323 ? 25.274 6.107 -45.671 1.00 88.75 323 ASN A C 1
ATOM 2633 O O . ASN A 1 323 ? 24.264 6.569 -45.137 1.00 88.75 323 ASN A O 1
ATOM 2637 N N . HIS A 1 324 ? 26.064 6.819 -46.472 1.00 79.00 324 HIS A N 1
ATOM 2638 C CA . HIS A 1 324 ? 25.795 8.210 -46.847 1.00 79.00 324 HIS A CA 1
ATOM 2639 C C . HIS A 1 324 ? 24.998 8.341 -48.153 1.00 79.00 324 HIS A C 1
ATOM 2641 O O . HIS A 1 324 ? 24.660 9.467 -48.525 1.00 79.00 324 HIS A O 1
ATOM 2647 N N . GLU A 1 325 ? 24.725 7.220 -48.826 1.00 64.12 325 GLU A N 1
ATOM 2648 C CA . GLU A 1 325 ? 23.989 7.148 -50.095 1.00 64.12 325 GLU A CA 1
ATOM 2649 C C . GLU A 1 325 ? 22.469 7.232 -49.927 1.00 64.12 325 GLU A C 1
ATOM 2651 O O . GLU A 1 325 ? 21.924 6.604 -48.986 1.00 64.12 325 GLU A O 1
#

Radius of gyration: 38.86 Å; chains: 1; bounding box: 81×57×101 Å

Foldseek 3Di:
DPDLAADPVDLPPDDPVSLQVLCVVVVHDHDPPDDSVLSSLVNVCSVPVPDPVSVVSNVVVVVVSVVVVVPPVDPVVVVVVVVVVVVVVVVVVCCVVPQAQFEDDPPDDPPRHHDQAPQWDGDGRDTDHDPQWDQDPQGTDGPVCVVQVVLLLVLLLVQLAVQQDPPDDDPFAFPVNSCVVRVVHDPVVCVVRVVSQWDDDPRTIHGNHHDHDPVRVVVVVCVVCVVPVVVVVVVVVVVVVVVVVVVVVVVLLVLLLVLLVVLVVVQVPDQDKDFLVNSLVVSCVVPVPCVVSVVSNVVNNVPDPQWDWDFDDPVRTIIIHGHPD

=== Feature glossary ===
Legend for the data blocks above and below:

— What the protein is —

Sequence gives the chain of amino acids in standard one-letter code (A=alanine, C=cysteine, …, Y=tyrosine), read N→C. It is the only feature that is directly encoded by the gene; all structural features are derived from the folded form of this sequence.

The annotation block draws on four external resources. InterPro: which protein families and domains the sequence belongs to. GO: standardized terms for what the protein does, what process it participates in, and where in the cell it acts. CATH: which structural fold it has in the CATH hierarchy. Organism: the species of origin.

— Where its atoms are —

Atomic coordinates in PDBx/mmCIF format — the same representation the Protein Data Bank distributes. Each line of the _atom_site loop places one backbone atom in Cartesian space (units: ångströms, origin: arbitrary).

Six rendered views show the 3D structure from the faces of a cube — i.e. along ±x, ±y, ±z. Rendering representation is drawn randomly per protein from cartoon (secondary-structure ribbons), sticks (backbone bonds), or molecular surface; coloring is either N→C rainbow (blue at the N-terminus through red at the C-terminus) or one color per chain.

— Local backbone conformation —

DSSP 8-state secondary structure assigns each residue one of H (α-helix), G (3₁₀-helix), I (π-helix), E (extended β-strand), B (isolated β-bridge), T (hydrogen-bonded turn), S (bend), or '-' (coil). The assignment is computed from backbone hydrogen-bond geometry via the Kabsch–Sander algorithm.

P-SEA three-state annotation labels each residue as helix, strand, or coil based purely on the geometry of the Cα trace. It serves as a fallback when the full backbone (and thus DSSP) is unavailable.

φ (phi) and ψ (psi) are the two rotatable backbone dihedrals per residue: φ is the C(i-1)–N–Cα–C torsion, ψ is the N–Cα–C–N(i+1) torsion, both in degrees on (−180°, 180°]. α-helical residues cluster near (−60°, −45°); β-strand residues near (−120°, +130°). A Ramachandran plot is simply a scatter of (φ, ψ) for every residue.

— Global shape and packing —

Radius of gyration (Rg) is the root-mean-square distance of Cα atoms from their centroid — a single number for overall size and compactness. A globular domain of N residues has Rg ≈ 2.2·N^0.38 Å; an extended or disordered chain has a much larger Rg. The Cα contact count is the number of residue pairs whose Cα atoms are within 8 Å and are more than four positions apart in sequence — a standard proxy for tertiary packing density. The bounding box is the smallest axis-aligned box enclosing all Cα atoms.

Accessible surface area quantifies burial. A residue with SASA near zero is packed into the hydrophobic core; one with SASA >100 Å² sits on the surface. Computed here via the Shrake–Rupley numerical algorithm with a 1.4 Å probe.

The contact map is a binary N×N matrix image: pixel (i, j) is dark where Cα_i and Cα_j are within 8 Å and |i−j|>4. Because the |i−j|>4 filter removes local helical contacts, off-diagonal stripes parallel to the main diagonal indicate parallel β-sheets; stripes perpendicular to it indicate antiparallel β-sheets. The Ramachandran plot scatters every residue's (φ, ψ) pair against the sterically allowed regions. The PAE heatmap renders the predicted-aligned-error matrix.

— Structural neighborhood —

A 3Di character summarizes, for each residue, the relative orientation of the Cα frame of its nearest spatial neighbor. Because it encodes fold topology rather than chemistry, 3Di alignments detect remote structural similarity that sequence alignment misses.

Structural nearest neighbors (via Foldseek easy-search vs the PDB). Reported per hit: target PDB id, E-value, and alignment TM-score. A TM-score above ~0.5 is the conventional threshold for 'same fold'.

— Confidence and disorder —

For AlphaFold models, the B-factor field carries pLDDT — the model's own estimate of local accuracy on a 0–100 scale. Regions with pLDDT<50 should be treated as essentially unmodeled; they often correspond to intrinsically disordered segments.

B-factor (Debye–Waller factor) reflects atomic displacement in the crystal lattice. It is an experimental observable (units Å²), not a prediction; low values mean the atom is pinned down, high values mean it moves or is heterogeneous across the crystal.

Predicted Aligned Error (PAE) is an AlphaFold confidence matrix: entry (i, j) is the expected error in the position of residue j, in ångströms, when the prediction is superimposed on the true structure at residue i. Low PAE within a block of residues means that block is internally rigid and well-predicted; high PAE between two blocks means their relative placement is uncertain even if each block individually is confident.